Protein AF-A0A2E6H895-F1 (afdb_monomer_lite)

Foldseek 3Di:
DDKDWDQDQVQATKIKDWDWDADPPPRFTWIKIKMFGWPDADPVVRDTHGVVCPPPPLGMDMDIDDLVNLVVLLVCLVVQAKDWDWDDDPQKIKIKIKHWDWDWDWDFDQDPVVRGTDIDIDTFGKIKIWMDIPNPRIGIDIGGPVRSVVSNVVSVVSVVRRVVVVVVVVVVVVVVVVVVVVVVD

Structure (mmCIF, N/CA/C/O backbone):
data_AF-A0A2E6H895-F1
#
_entry.id   AF-A0A2E6H895-F1
#
loop_
_atom_site.group_PDB
_atom_site.id
_atom_site.type_symbol
_atom_site.label_atom_id
_atom_site.label_alt_id
_atom_site.label_comp_id
_atom_site.label_asym_id
_atom_site.label_entity_id
_atom_site.label_seq_id
_atom_site.pdbx_PDB_ins_code
_atom_site.Cartn_x
_atom_site.Cartn_y
_atom_site.Cartn_z
_atom_site.occupancy
_atom_site.B_iso_or_equiv
_atom_site.auth_seq_id
_atom_site.auth_comp_id
_atom_site.auth_asym_id
_atom_site.auth_atom_id
_atom_site.pdbx_PDB_model_num
ATOM 1 N N . MET A 1 1 ? -0.302 -10.982 -5.288 1.00 85.88 1 MET A N 1
ATOM 2 C CA . MET A 1 1 ? -1.426 -10.077 -4.970 1.00 85.88 1 MET A CA 1
ATOM 3 C C . MET A 1 1 ? -1.653 -10.160 -3.474 1.00 85.88 1 MET A C 1
ATOM 5 O O . MET A 1 1 ? -1.750 -11.272 -2.976 1.00 85.88 1 MET A O 1
ATOM 9 N N . LEU A 1 2 ? -1.682 -9.029 -2.773 1.00 96.81 2 LEU A N 1
ATOM 10 C CA . LEU A 1 2 ? -1.938 -8.954 -1.330 1.00 96.81 2 LEU A CA 1
ATOM 11 C C . LEU A 1 2 ? -3.264 -8.222 -1.127 1.00 96.81 2 LEU A C 1
ATOM 13 O O . LEU A 1 2 ? -3.458 -7.168 -1.718 1.00 96.81 2 LEU A O 1
ATOM 17 N N . SER A 1 3 ? -4.195 -8.784 -0.359 1.00 97.06 3 SER A N 1
ATOM 18 C CA . SER A 1 3 ? -5.506 -8.167 -0.110 1.00 97.06 3 SER A CA 1
ATOM 19 C C . SER A 1 3 ? -5.781 -8.105 1.385 1.00 97.06 3 SER A C 1
ATOM 21 O O . SER A 1 3 ? -5.572 -9.091 2.086 1.00 97.06 3 SER A O 1
ATOM 23 N N . ILE A 1 4 ? -6.252 -6.955 1.855 1.00 98.00 4 ILE A N 1
ATOM 24 C CA . ILE A 1 4 ? -6.551 -6.681 3.258 1.00 98.00 4 ILE A CA 1
ATOM 25 C C . ILE A 1 4 ? -7.983 -6.162 3.339 1.00 98.00 4 ILE A C 1
ATOM 27 O O . ILE A 1 4 ? -8.318 -5.147 2.728 1.00 98.00 4 ILE A O 1
ATOM 31 N N . TYR A 1 5 ? -8.824 -6.853 4.104 1.00 96.62 5 TYR A N 1
ATOM 32 C CA . TYR A 1 5 ? -10.241 -6.534 4.261 1.00 96.62 5 TYR A CA 1
ATOM 33 C C . TYR A 1 5 ? -10.513 -6.163 5.714 1.00 96.62 5 TYR A C 1
ATOM 35 O O . TYR A 1 5 ? -10.319 -6.990 6.604 1.00 96.62 5 TYR A O 1
ATOM 43 N N . LYS A 1 6 ? -10.982 -4.937 5.967 1.00 96.81 6 LYS A N 1
ATOM 44 C CA . LYS A 1 6 ? -11.361 -4.491 7.317 1.00 96.81 6 LYS A CA 1
ATOM 45 C C . LYS A 1 6 ? -12.769 -3.900 7.322 1.00 96.81 6 LYS A C 1
ATOM 47 O O . LYS A 1 6 ? -12.921 -2.675 7.364 1.00 96.81 6 LYS A O 1
ATOM 52 N N . PRO A 1 7 ? -13.807 -4.754 7.235 1.00 97.00 7 PRO A N 1
ATOM 53 C CA . PRO A 1 7 ? -15.184 -4.311 7.390 1.00 97.00 7 PRO A CA 1
ATOM 54 C C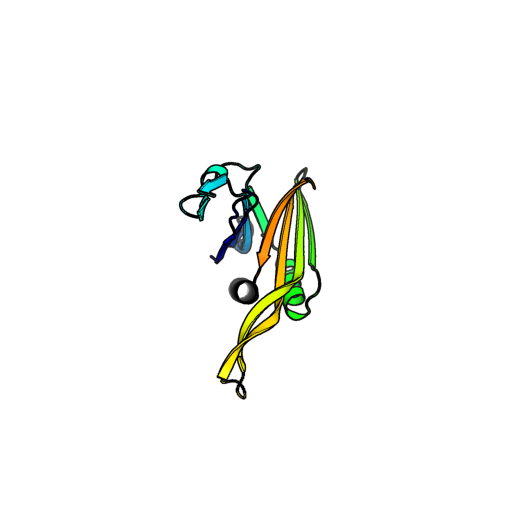 . PRO A 1 7 ? -15.486 -3.911 8.838 1.00 97.00 7 PRO A C 1
ATOM 56 O O . PRO A 1 7 ? -14.804 -4.325 9.775 1.00 97.00 7 PRO A O 1
ATOM 59 N N . ASN A 1 8 ? -16.547 -3.132 9.032 1.00 96.31 8 ASN A N 1
ATOM 60 C CA . ASN A 1 8 ? -17.093 -2.831 10.348 1.00 96.31 8 ASN A CA 1
ATOM 61 C C . ASN A 1 8 ? -18.620 -2.672 10.319 1.00 96.31 8 ASN A C 1
ATOM 63 O O . ASN A 1 8 ? -19.221 -2.414 9.275 1.00 96.31 8 ASN A O 1
ATOM 67 N N . LYS A 1 9 ? -19.239 -2.776 11.499 1.00 96.19 9 LYS A N 1
ATOM 68 C CA . LYS A 1 9 ? -20.692 -2.632 11.692 1.00 96.19 9 LYS A CA 1
ATOM 69 C C . LYS A 1 9 ? -21.269 -1.276 11.283 1.00 96.19 9 LYS A C 1
ATOM 71 O O . LYS A 1 9 ? -22.445 -1.178 10.972 1.00 96.19 9 LYS A O 1
ATOM 76 N N . ASN A 1 10 ? -20.437 -0.236 11.248 1.00 95.75 10 ASN A N 1
ATOM 77 C CA . ASN A 1 10 ? -20.859 1.110 10.863 1.00 95.75 10 ASN A CA 1
ATOM 78 C C . ASN A 1 10 ? -20.822 1.312 9.338 1.00 95.75 10 ASN A C 1
ATOM 80 O O . ASN A 1 10 ? -21.011 2.432 8.876 1.00 95.75 10 ASN A O 1
ATOM 84 N N . ASN A 1 11 ? -20.519 0.264 8.561 1.00 94.38 11 ASN A N 1
ATOM 85 C CA . ASN A 1 11 ? -20.390 0.310 7.105 1.00 94.38 11 ASN A CA 1
ATOM 86 C C . ASN A 1 11 ? -19.393 1.374 6.600 1.00 94.38 11 ASN A C 1
ATOM 88 O O . ASN A 1 11 ? -19.569 1.974 5.545 1.00 94.38 11 ASN A O 1
ATOM 92 N N . THR A 1 12 ? -18.335 1.625 7.376 1.00 94.75 12 THR A N 1
ATOM 93 C CA . THR A 1 12 ? -17.254 2.569 7.024 1.00 94.75 12 THR A CA 1
ATOM 94 C C . THR A 1 12 ? -15.943 1.856 6.697 1.00 94.75 12 THR A C 1
ATOM 96 O O . THR A 1 12 ? -14.897 2.494 6.572 1.00 94.75 12 THR A O 1
ATOM 99 N N . GLY A 1 13 ? -15.974 0.522 6.631 1.00 96.25 13 GLY A N 1
ATOM 100 C CA . GLY A 1 13 ? -14.804 -0.298 6.365 1.00 96.25 13 GLY A CA 1
ATOM 101 C C . GLY A 1 13 ? -14.290 -0.121 4.942 1.00 96.25 13 GLY A C 1
ATOM 102 O O . GLY A 1 13 ? -14.991 0.358 4.051 1.00 96.25 13 GLY A O 1
ATOM 103 N N . CYS A 1 14 ? -13.048 -0.533 4.729 1.00 97.62 14 CYS A N 1
ATOM 104 C CA . CYS A 1 14 ? -12.415 -0.533 3.417 1.00 97.62 14 CYS A CA 1
ATOM 105 C C . CYS A 1 14 ? -11.738 -1.880 3.177 1.00 97.62 14 CYS A C 1
ATOM 107 O O . CYS A 1 14 ? -1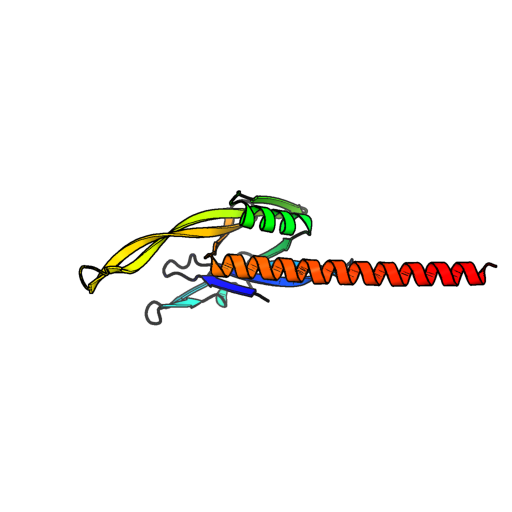1.270 -2.537 4.113 1.00 97.62 14 CYS A O 1
ATOM 109 N N . ALA A 1 15 ? -11.652 -2.258 1.909 1.00 97.56 15 ALA A N 1
ATOM 110 C CA . ALA A 1 15 ? -10.743 -3.293 1.455 1.00 97.56 15 ALA A CA 1
ATOM 111 C C . ALA A 1 15 ? -9.677 -2.663 0.563 1.00 97.56 15 ALA A C 1
ATOM 113 O O . ALA A 1 15 ? -9.983 -1.786 -0.243 1.00 97.56 15 ALA A O 1
ATOM 114 N N . PHE A 1 16 ? -8.435 -3.096 0.744 1.00 98.19 16 PHE A N 1
ATOM 115 C CA . PHE A 1 16 ? -7.275 -2.650 -0.014 1.00 98.19 16 PHE A CA 1
ATOM 116 C C . PHE A 1 16 ? -6.620 -3.855 -0.678 1.00 98.19 16 PHE A C 1
ATOM 118 O O . PHE A 1 16 ? -6.433 -4.898 -0.053 1.00 98.19 16 PHE A O 1
ATOM 125 N N . GLN A 1 17 ? -6.242 -3.701 -1.937 1.00 97.50 17 GLN A N 1
ATOM 126 C CA . GLN A 1 17 ? -5.529 -4.697 -2.714 1.00 97.50 17 GLN A CA 1
ATOM 127 C C . GLN A 1 17 ? -4.259 -4.079 -3.286 1.00 97.50 17 GLN A C 1
ATOM 129 O O . GLN A 1 17 ? -4.285 -2.998 -3.861 1.00 97.50 17 GLN A O 1
ATOM 134 N N . PHE A 1 18 ? -3.150 -4.792 -3.134 1.00 97.81 18 PHE A N 1
ATOM 135 C CA . PHE A 1 18 ? -1.843 -4.436 -3.658 1.00 97.81 18 PHE A CA 1
ATOM 136 C C . PHE A 1 18 ? -1.469 -5.450 -4.737 1.00 97.81 18 PHE A C 1
ATOM 138 O O . PHE A 1 18 ? -1.410 -6.667 -4.492 1.00 97.81 18 PHE A O 1
ATOM 145 N N . GLN A 1 19 ? -1.221 -4.958 -5.945 1.00 96.81 19 GLN A N 1
ATOM 146 C CA . GLN A 1 19 ? -0.964 -5.799 -7.106 1.00 96.81 19 GLN A CA 1
ATOM 147 C C . GLN A 1 19 ? 0.212 -5.272 -7.918 1.00 96.81 19 GLN A C 1
ATOM 149 O O . GLN A 1 19 ? 0.297 -4.085 -8.210 1.00 96.81 19 GLN A O 1
ATOM 154 N N . ILE A 1 20 ? 1.092 -6.182 -8.333 1.00 95.94 20 ILE A N 1
ATOM 155 C CA . ILE A 1 20 ? 2.103 -5.884 -9.344 1.00 95.94 20 ILE A CA 1
ATOM 156 C C . ILE A 1 20 ? 1.481 -6.152 -10.716 1.00 95.94 20 ILE A C 1
ATOM 158 O O . ILE A 1 20 ? 1.066 -7.277 -10.999 1.00 95.94 20 ILE A O 1
ATOM 162 N N . GLY A 1 21 ? 1.401 -5.115 -11.540 1.00 93.00 21 GLY A N 1
ATOM 163 C CA . GLY A 1 21 ? 0.978 -5.168 -12.936 1.00 93.00 21 GLY A CA 1
ATOM 164 C C . GLY A 1 21 ? 2.110 -4.770 -13.883 1.00 93.00 21 GLY A C 1
ATOM 165 O O . GLY A 1 21 ? 3.282 -4.747 -13.497 1.00 93.00 21 GLY A O 1
ATOM 166 N N . ARG A 1 22 ? 1.745 -4.445 -15.125 1.00 91.81 22 ARG A N 1
ATOM 167 C CA . ARG A 1 22 ? 2.645 -3.877 -16.136 1.00 91.81 22 ARG A CA 1
ATOM 168 C C . ARG A 1 22 ? 2.116 -2.547 -16.646 1.00 91.81 22 ARG A C 1
ATOM 170 O O . ARG A 1 22 ? 0.905 -2.372 -16.782 1.00 91.81 22 ARG A O 1
ATOM 177 N N . ASP A 1 23 ? 3.027 -1.627 -16.929 1.00 89.50 23 ASP A N 1
ATOM 178 C CA . ASP A 1 23 ? 2.701 -0.393 -17.630 1.00 89.50 23 ASP A CA 1
ATOM 179 C C . ASP A 1 23 ? 2.350 -0.695 -19.081 1.00 89.50 23 ASP A C 1
ATOM 181 O O . ASP A 1 23 ? 3.111 -1.372 -19.761 1.00 89.50 23 ASP A O 1
ATOM 185 N N . LYS A 1 24 ? 1.248 -0.140 -19.586 1.00 87.38 24 LYS A N 1
ATOM 186 C CA . LYS A 1 24 ? 0.857 -0.350 -20.987 1.00 87.38 24 LYS A CA 1
ATOM 187 C C . LYS A 1 24 ? 1.813 0.300 -21.993 1.00 87.38 24 LYS A C 1
ATOM 189 O O . LYS A 1 24 ? 1.775 -0.057 -23.162 1.00 87.38 24 LYS A O 1
ATOM 194 N N . LYS A 1 25 ? 2.595 1.307 -21.582 1.00 86.88 25 LYS A N 1
ATOM 195 C CA . LYS A 1 25 ? 3.518 2.033 -22.466 1.00 86.88 25 LYS A CA 1
ATOM 196 C C . LYS A 1 25 ? 4.944 1.516 -22.323 1.00 86.88 25 LYS A C 1
ATOM 198 O O . LYS A 1 25 ? 5.589 1.242 -23.327 1.00 86.88 25 LYS A O 1
ATOM 203 N N . SER A 1 26 ? 5.451 1.399 -21.094 1.00 87.19 26 SER A N 1
ATOM 204 C CA . SER A 1 26 ? 6.846 0.988 -20.859 1.00 87.19 26 SER A CA 1
ATOM 205 C C . SER A 1 26 ? 7.039 -0.526 -20.709 1.00 87.19 26 SER A C 1
ATOM 207 O O . SER A 1 26 ? 8.181 -1.008 -20.712 1.00 87.19 26 SER A O 1
ATOM 209 N N . GLU A 1 27 ? 5.944 -1.281 -20.546 1.00 88.94 27 GLU A N 1
ATOM 210 C CA . GLU A 1 27 ? 5.930 -2.700 -20.163 1.00 88.94 27 GLU A CA 1
ATOM 211 C C . GLU A 1 27 ? 6.679 -2.986 -18.852 1.00 88.94 27 GLU A C 1
ATOM 213 O O . GLU A 1 27 ? 6.949 -4.143 -18.520 1.00 88.94 27 GLU A O 1
ATOM 218 N N . GLU A 1 28 ? 7.053 -1.949 -18.097 1.00 91.81 28 GLU A N 1
ATOM 219 C CA . GLU A 1 28 ? 7.732 -2.103 -16.817 1.00 91.81 28 GLU A CA 1
ATOM 220 C C . GLU A 1 28 ? 6.760 -2.559 -15.737 1.00 91.81 28 GLU A C 1
ATOM 222 O O . GLU A 1 28 ? 5.565 -2.249 -15.763 1.00 91.81 28 GLU A O 1
ATOM 227 N N . HIS A 1 29 ? 7.290 -3.293 -14.764 1.00 93.19 29 HIS A N 1
ATOM 228 C CA . HIS A 1 29 ? 6.547 -3.624 -13.560 1.00 93.19 29 HIS A CA 1
ATOM 229 C C . HIS A 1 29 ? 6.080 -2.361 -12.830 1.00 93.19 29 HIS A C 1
ATOM 231 O O . HIS A 1 29 ? 6.834 -1.405 -12.670 1.00 93.19 29 HIS A O 1
ATOM 237 N N . ILE A 1 30 ? 4.833 -2.383 -12.352 1.00 93.00 30 ILE A N 1
ATOM 238 C CA . ILE A 1 30 ? 4.219 -1.314 -11.550 1.00 93.00 30 ILE A CA 1
ATOM 239 C C . ILE A 1 30 ? 3.511 -1.927 -10.357 1.00 93.00 30 ILE A C 1
ATOM 241 O O . ILE A 1 30 ? 2.861 -2.958 -10.514 1.00 93.00 30 ILE A O 1
ATOM 245 N N . LEU A 1 31 ? 3.551 -1.261 -9.203 1.00 96.25 31 LEU A N 1
ATOM 246 C CA . LEU A 1 31 ? 2.668 -1.577 -8.087 1.00 96.25 31 LEU A CA 1
ATOM 247 C C . LEU A 1 31 ? 1.430 -0.668 -8.097 1.00 96.25 31 LEU A C 1
ATOM 249 O O . LEU A 1 31 ? 1.534 0.558 -8.074 1.00 96.25 31 LEU A O 1
ATOM 253 N N . PHE A 1 32 ? 0.255 -1.289 -8.116 1.00 95.50 32 PHE A N 1
ATOM 254 C CA . PHE A 1 32 ? -1.041 -0.639 -7.982 1.00 95.50 32 PHE A CA 1
ATOM 255 C C . PHE A 1 32 ? -1.625 -0.900 -6.598 1.00 95.50 32 PHE A C 1
ATOM 257 O O . PHE A 1 32 ? -1.500 -2.007 -6.061 1.00 95.50 32 PHE A O 1
ATOM 264 N N . ILE A 1 33 ? -2.295 0.114 -6.057 1.00 96.75 33 ILE A N 1
ATOM 265 C CA . ILE A 1 33 ? -3.186 -0.027 -4.911 1.00 96.75 33 ILE A CA 1
ATOM 266 C C . ILE A 1 33 ? -4.607 0.216 -5.392 1.00 96.75 33 ILE A C 1
ATOM 268 O O . ILE A 1 33 ? -4.919 1.284 -5.921 1.00 96.75 33 ILE A O 1
ATOM 272 N N . SER A 1 34 ? -5.463 -0.767 -5.165 1.00 96.12 34 SER A N 1
ATOM 273 C CA . SER A 1 34 ? -6.899 -0.670 -5.374 1.00 96.12 34 SER A CA 1
ATOM 274 C C . SER A 1 34 ? -7.581 -0.614 -4.017 1.00 96.12 34 SER A C 1
ATOM 276 O O . SER A 1 34 ? -7.236 -1.391 -3.127 1.00 96.12 34 SER A O 1
ATOM 278 N N . ALA A 1 35 ? -8.547 0.278 -3.837 1.00 97.38 35 ALA A N 1
ATOM 279 C CA . ALA A 1 35 ? -9.348 0.332 -2.622 1.00 97.38 35 ALA A CA 1
ATOM 280 C C . ALA A 1 35 ? -10.837 0.411 -2.948 1.00 97.38 35 ALA A C 1
ATOM 282 O O . ALA A 1 35 ? -11.231 0.992 -3.956 1.00 97.38 35 ALA A O 1
ATOM 283 N N . ILE A 1 36 ? -11.656 -0.187 -2.086 1.00 97.50 36 ILE A N 1
ATOM 284 C CA . ILE A 1 36 ? -13.113 -0.226 -2.217 1.00 97.50 36 ILE A CA 1
ATOM 285 C C . ILE A 1 36 ? -13.768 -0.025 -0.851 1.00 97.50 36 ILE A C 1
ATOM 287 O O . ILE A 1 36 ? -13.344 -0.610 0.152 1.00 97.50 36 ILE A O 1
ATOM 291 N N . LEU A 1 37 ? -14.799 0.818 -0.808 1.00 97.44 37 LEU A N 1
ATOM 292 C CA . LEU A 1 37 ? -15.594 1.054 0.395 1.00 97.44 37 LEU A CA 1
ATOM 293 C C . LEU A 1 37 ? -16.537 -0.123 0.654 1.00 97.44 37 LEU A C 1
ATOM 295 O O . LEU A 1 37 ? -17.060 -0.740 -0.277 1.00 97.44 37 LEU A O 1
ATOM 299 N N . GLN A 1 38 ? -16.789 -0.416 1.925 1.00 97.44 38 GLN A N 1
ATOM 300 C CA . GLN A 1 38 ? -17.782 -1.404 2.335 1.00 97.44 38 GLN A CA 1
ATOM 301 C C . GLN A 1 38 ? -19.177 -1.021 1.812 1.00 97.44 38 GLN A C 1
ATOM 303 O O . GLN A 1 38 ? -19.569 0.145 1.837 1.00 97.44 38 GLN A O 1
ATOM 308 N N . SER A 1 39 ? -19.908 -2.004 1.289 1.00 96.94 39 SER A N 1
ATOM 309 C CA . SER A 1 39 ? -21.254 -1.828 0.739 1.00 96.94 39 SER A CA 1
ATOM 310 C C . SER A 1 39 ? -22.348 -2.229 1.727 1.00 96.94 39 SER A C 1
ATOM 312 O O . SER A 1 39 ? -23.460 -1.722 1.638 1.00 96.94 39 SER A O 1
ATOM 314 N N . GLY A 1 40 ? -22.060 -3.130 2.669 1.00 96.12 40 GLY A N 1
ATOM 315 C CA . GLY A 1 40 ? -23.038 -3.549 3.671 1.00 96.12 40 GLY A CA 1
ATOM 316 C C . GLY A 1 40 ? -22.439 -4.316 4.843 1.00 96.12 40 GLY A C 1
ATOM 317 O O . GLY A 1 40 ? -21.253 -4.662 4.847 1.00 96.12 40 GLY A O 1
ATOM 318 N N . TRP A 1 41 ? -23.279 -4.592 5.834 1.00 96.75 41 TRP A N 1
ATOM 319 C CA . TRP A 1 41 ? -22.949 -5.340 7.042 1.00 96.75 41 TRP A CA 1
ATOM 320 C C . TRP A 1 41 ? -24.116 -6.253 7.425 1.00 96.75 41 TRP A C 1
ATOM 322 O O . TRP A 1 41 ? -25.262 -5.811 7.446 1.00 96.75 41 TRP A O 1
ATOM 332 N N . ASP A 1 42 ? -23.818 -7.515 7.712 1.00 95.25 42 ASP A N 1
ATOM 333 C CA . ASP A 1 42 ? -24.756 -8.474 8.287 1.00 95.25 42 ASP A CA 1
ATOM 334 C C . ASP A 1 42 ? -24.475 -8.596 9.789 1.00 95.25 42 ASP A C 1
ATOM 336 O O . ASP A 1 42 ? -23.454 -9.157 10.194 1.00 95.25 42 ASP A O 1
ATOM 340 N N . ASP A 1 43 ? -25.384 -8.078 10.619 1.00 94.88 43 ASP A N 1
ATOM 341 C CA . ASP A 1 43 ? -25.259 -8.116 12.081 1.00 94.88 43 ASP A CA 1
ATOM 342 C C . ASP A 1 43 ? -25.353 -9.524 12.672 1.00 94.88 43 ASP A C 1
ATOM 344 O O . ASP A 1 43 ? -24.742 -9.794 13.710 1.00 94.88 43 ASP A O 1
ATOM 348 N N . LYS A 1 44 ? -26.089 -10.434 12.023 1.00 94.69 44 LYS A N 1
ATOM 349 C CA . LYS A 1 44 ? -26.250 -11.810 12.505 1.00 94.69 44 LYS A CA 1
ATOM 350 C C . LYS A 1 44 ? -24.978 -12.605 12.254 1.00 94.69 44 LYS A C 1
ATOM 352 O O . LYS A 1 44 ? -24.470 -13.251 13.166 1.00 94.69 44 LYS A O 1
ATOM 357 N N . ALA A 1 45 ? -24.452 -12.527 11.034 1.00 93.88 45 ALA A N 1
ATOM 358 C CA . ALA A 1 45 ? -23.225 -13.223 10.659 1.00 93.88 45 ALA A CA 1
ATOM 359 C C . ALA A 1 45 ? -21.953 -12.496 11.132 1.00 93.88 45 ALA A C 1
ATOM 361 O O . ALA A 1 45 ? -20.884 -13.100 11.179 1.00 93.88 45 ALA A O 1
ATOM 362 N N . ARG A 1 46 ? -22.057 -11.206 11.486 1.00 93.38 46 ARG A N 1
ATOM 363 C CA . ARG A 1 46 ? -20.930 -10.288 11.731 1.00 93.38 46 ARG A CA 1
ATOM 364 C C . ARG A 1 46 ? -19.972 -10.212 10.539 1.00 93.38 46 ARG A C 1
ATOM 366 O O . ARG A 1 46 ? -18.751 -10.215 10.703 1.00 93.38 46 ARG A O 1
ATOM 373 N N . VAL A 1 47 ? -20.537 -10.148 9.333 1.00 93.75 47 VAL A N 1
ATOM 374 C CA . VAL A 1 47 ? -19.794 -10.145 8.065 1.00 93.75 47 VAL A CA 1
ATOM 375 C C . VAL A 1 47 ? -20.053 -8.847 7.309 1.00 93.75 47 VAL A C 1
ATOM 377 O O . VAL A 1 47 ? -21.194 -8.424 7.141 1.00 93.75 47 VAL A O 1
ATOM 380 N N . GLY A 1 48 ? -18.990 -8.217 6.809 1.00 94.94 48 GLY A N 1
ATOM 381 C CA . GLY A 1 48 ? -19.104 -7.086 5.890 1.00 94.94 48 GLY A CA 1
ATOM 382 C C . GLY A 1 48 ? -19.052 -7.513 4.428 1.00 94.94 48 GLY A C 1
ATOM 383 O O . GLY A 1 48 ? -18.370 -8.470 4.071 1.00 94.94 48 GLY A O 1
ATOM 384 N N . SER A 1 49 ? -19.740 -6.760 3.576 1.00 94.94 49 SER A N 1
ATOM 385 C CA . SER A 1 49 ? -19.761 -6.959 2.126 1.00 94.94 49 SER A CA 1
ATOM 386 C C . SER A 1 49 ? -19.085 -5.798 1.403 1.00 94.94 49 SER A C 1
ATOM 388 O O . SER A 1 49 ? -19.242 -4.649 1.802 1.00 94.94 49 SER A O 1
ATOM 390 N N . PHE A 1 50 ? -18.371 -6.098 0.316 1.00 95.56 50 PHE A N 1
ATOM 391 C CA . PHE A 1 50 ? -17.751 -5.102 -0.578 1.00 95.56 50 PHE A CA 1
ATOM 392 C C . PHE A 1 50 ? -18.253 -5.209 -2.023 1.00 95.56 50 PHE A C 1
ATOM 394 O O . PHE A 1 50 ? -18.167 -4.253 -2.787 1.00 95.56 50 PHE A O 1
ATOM 401 N N . LYS A 1 51 ? -18.809 -6.367 -2.405 1.00 91.25 51 LYS A N 1
ATOM 402 C CA . LYS A 1 51 ? -19.205 -6.682 -3.786 1.00 91.25 51 LYS A CA 1
ATOM 403 C C . LYS A 1 51 ? -20.220 -5.690 -4.363 1.00 91.25 51 LYS A C 1
ATOM 405 O O . LYS A 1 51 ? -20.175 -5.431 -5.559 1.00 91.25 51 LYS A O 1
ATOM 410 N N . GLY A 1 52 ? -21.087 -5.115 -3.525 1.00 91.31 52 GLY A N 1
ATOM 411 C CA . GLY A 1 52 ? -22.080 -4.129 -3.963 1.00 91.31 52 GLY A CA 1
ATOM 412 C C . GLY A 1 52 ? -21.463 -2.860 -4.556 1.00 91.31 52 GLY A C 1
ATOM 413 O O . GLY A 1 52 ? -22.077 -2.240 -5.411 1.00 91.31 52 GLY A O 1
ATOM 414 N N . ASN A 1 53 ? -20.227 -2.529 -4.173 1.00 94.88 53 ASN A N 1
ATOM 415 C CA . ASN A 1 53 ? -19.515 -1.342 -4.645 1.00 94.88 53 ASN A CA 1
ATOM 416 C C . ASN A 1 53 ? -18.488 -1.652 -5.751 1.00 94.88 53 ASN A C 1
ATOM 418 O O . ASN A 1 53 ? -17.768 -0.757 -6.180 1.00 94.88 53 ASN A O 1
ATOM 422 N N . ALA A 1 54 ? -18.368 -2.907 -6.207 1.00 88.44 54 ALA A N 1
ATOM 423 C CA . ALA A 1 54 ? -17.273 -3.321 -7.094 1.00 88.44 54 ALA A CA 1
ATOM 424 C C . ALA A 1 54 ? -17.311 -2.654 -8.479 1.00 88.44 54 ALA A C 1
ATOM 426 O O . ALA A 1 54 ? -16.267 -2.484 -9.102 1.00 88.44 54 ALA A O 1
ATOM 427 N N . GLY A 1 55 ? -18.505 -2.283 -8.949 1.00 88.88 55 GLY A N 1
ATOM 428 C CA . GLY A 1 55 ? -18.704 -1.551 -10.201 1.00 88.88 55 GLY A CA 1
ATOM 429 C C . GLY A 1 55 ? -18.864 -0.040 -10.029 1.00 88.88 55 GLY A C 1
ATOM 430 O O . GLY A 1 55 ? -19.099 0.642 -11.019 1.00 88.88 55 GLY A O 1
ATOM 431 N N . ASP A 1 56 ? -18.776 0.482 -8.802 1.00 92.12 56 ASP A N 1
ATOM 432 C CA . ASP A 1 56 ? -19.020 1.895 -8.521 1.00 92.12 56 ASP A CA 1
ATOM 433 C C . ASP A 1 56 ? -17.683 2.671 -8.481 1.00 92.12 56 ASP A C 1
ATOM 435 O O . ASP A 1 56 ? -16.880 2.478 -7.555 1.00 92.12 56 ASP A O 1
ATOM 439 N N . PRO A 1 57 ? -17.411 3.557 -9.461 1.00 90.00 57 PRO A N 1
ATOM 440 C CA . PRO A 1 57 ? -16.188 4.357 -9.497 1.00 90.00 57 PRO A CA 1
ATOM 441 C C . PRO A 1 57 ? -16.129 5.409 -8.378 1.00 90.00 57 PRO A C 1
ATOM 443 O O . PRO A 1 57 ? -15.045 5.886 -8.045 1.00 90.00 57 PRO A O 1
ATOM 446 N N . GLU A 1 58 ? -17.254 5.757 -7.747 1.00 91.25 58 GLU A N 1
ATOM 447 C CA . GLU A 1 58 ? -17.314 6.619 -6.563 1.00 91.25 58 GLU A CA 1
ATOM 448 C C . GLU A 1 58 ? -17.017 5.886 -5.259 1.00 91.25 58 GLU A C 1
ATOM 450 O O . GLU A 1 58 ? -16.622 6.497 -4.265 1.00 91.25 58 GLU A O 1
ATOM 455 N N . LYS A 1 59 ? -17.121 4.559 -5.262 1.00 94.94 59 LYS A N 1
ATOM 456 C CA . LYS A 1 59 ? -16.834 3.714 -4.097 1.00 94.94 59 LYS A CA 1
ATOM 457 C C . LYS A 1 59 ? -15.589 2.861 -4.271 1.00 94.94 59 LYS A C 1
ATOM 459 O O . LYS A 1 59 ? -15.309 2.027 -3.408 1.00 94.94 59 LYS A O 1
ATOM 464 N N . SER A 1 60 ? -14.833 3.093 -5.339 1.00 95.06 60 SER A N 1
ATOM 465 C CA . SER A 1 60 ? -13.568 2.432 -5.621 1.00 95.06 60 SER A CA 1
ATOM 466 C C . SER A 1 60 ? -12.521 3.409 -6.151 1.00 95.06 60 SER A C 1
ATOM 468 O O . SER A 1 60 ? -12.831 4.471 -6.694 1.00 95.06 60 SER A O 1
ATOM 470 N N . ILE A 1 61 ? -11.251 3.062 -5.969 1.00 94.56 61 ILE A N 1
ATOM 471 C CA . ILE A 1 61 ? -10.125 3.834 -6.484 1.00 94.56 61 ILE A CA 1
ATOM 472 C C . ILE A 1 61 ? -8.966 2.915 -6.844 1.00 94.56 61 ILE A C 1
ATOM 474 O O . ILE A 1 61 ? -8.736 1.910 -6.178 1.00 94.56 61 ILE A O 1
ATOM 478 N N . ASN A 1 62 ? -8.225 3.286 -7.887 1.00 93.94 62 ASN A N 1
ATOM 479 C CA . ASN A 1 62 ? -6.980 2.647 -8.290 1.00 93.94 62 ASN A CA 1
ATOM 480 C C . ASN A 1 62 ? -5.894 3.713 -8.395 1.00 93.94 62 ASN A C 1
ATOM 482 O O . ASN A 1 62 ? -6.061 4.687 -9.128 1.00 93.94 62 ASN A O 1
ATOM 486 N N . VAL A 1 63 ? -4.784 3.520 -7.690 1.00 94.31 63 VAL A N 1
ATOM 487 C CA . VAL A 1 63 ? -3.615 4.404 -7.749 1.00 94.31 63 VAL A CA 1
ATOM 488 C C . VAL A 1 63 ? -2.375 3.610 -8.131 1.00 94.31 63 VAL A C 1
ATOM 490 O O . VAL A 1 63 ? -2.179 2.477 -7.691 1.00 94.31 63 VAL A O 1
ATOM 493 N N . LYS A 1 64 ? -1.533 4.212 -8.968 1.00 94.06 64 LYS A N 1
ATOM 494 C CA . LYS A 1 64 ? -0.221 3.690 -9.357 1.00 94.06 64 LYS A CA 1
ATOM 495 C C . LYS A 1 64 ? 0.826 4.291 -8.432 1.00 94.06 64 LYS A C 1
ATOM 497 O O . LYS A 1 64 ? 0.852 5.505 -8.302 1.00 94.06 64 LYS A O 1
ATOM 502 N N . LEU A 1 65 ? 1.696 3.470 -7.851 1.00 94.44 65 LEU A N 1
ATOM 503 C CA . LEU A 1 65 ? 2.849 3.957 -7.098 1.00 94.44 65 LEU A CA 1
ATOM 504 C C . LEU A 1 65 ? 4.119 3.890 -7.944 1.00 94.44 65 LEU A C 1
ATOM 506 O O . LEU A 1 65 ? 4.416 2.871 -8.573 1.00 94.44 65 LEU A O 1
ATOM 510 N N . GLY A 1 66 ? 4.866 4.991 -7.952 1.00 91.56 66 GLY A N 1
ATOM 511 C CA . GLY A 1 66 ? 6.185 5.069 -8.569 1.00 91.56 66 GLY A CA 1
ATOM 512 C C . GLY A 1 66 ? 7.279 4.400 -7.733 1.00 91.56 66 GLY A C 1
ATOM 513 O O . GLY A 1 66 ? 7.135 4.177 -6.533 1.00 91.56 66 GLY A O 1
ATOM 514 N N . GLU A 1 67 ? 8.423 4.136 -8.365 1.00 94.06 67 GLU A N 1
ATOM 515 C CA . GLU A 1 67 ? 9.612 3.544 -7.732 1.00 94.06 67 GLU A CA 1
ATOM 516 C C . GLU A 1 67 ? 10.053 4.306 -6.470 1.00 94.06 67 GLU A C 1
ATOM 518 O O . GLU A 1 67 ? 10.243 3.712 -5.409 1.00 94.06 67 GLU A O 1
ATOM 523 N N . PHE A 1 68 ? 10.137 5.636 -6.559 1.00 95.69 68 PHE A N 1
ATOM 524 C CA . PHE A 1 68 ? 10.535 6.485 -5.436 1.00 95.69 68 PHE A CA 1
ATOM 525 C C . PHE A 1 68 ? 9.468 6.575 -4.343 1.00 95.69 68 PHE A C 1
ATOM 527 O O . PHE A 1 68 ? 9.807 6.694 -3.170 1.00 95.69 68 PHE A O 1
ATOM 534 N N . GLU A 1 69 ? 8.187 6.468 -4.697 1.00 97.00 69 GLU A N 1
ATOM 535 C CA . GLU A 1 69 ? 7.089 6.446 -3.724 1.00 97.00 69 GLU A CA 1
ATOM 536 C C . GLU A 1 69 ? 7.121 5.158 -2.904 1.00 97.00 69 GLU A C 1
ATOM 538 O O . GLU A 1 69 ? 6.993 5.184 -1.683 1.00 97.00 69 GLU A O 1
ATOM 543 N N . LEU A 1 70 ? 7.394 4.031 -3.562 1.00 97.69 70 LEU A N 1
ATOM 544 C CA . LEU A 1 70 ? 7.608 2.746 -2.902 1.00 97.69 70 LEU A CA 1
ATOM 545 C C . LEU A 1 70 ? 8.863 2.768 -2.020 1.00 97.69 70 LEU A C 1
ATOM 547 O O . LEU A 1 70 ? 8.832 2.268 -0.895 1.00 97.69 70 LEU A O 1
ATOM 551 N N . GLY A 1 71 ? 9.943 3.408 -2.479 1.00 98.00 71 GLY A N 1
ATOM 552 C CA . GLY A 1 71 ? 11.138 3.649 -1.667 1.00 98.00 71 GLY A CA 1
ATOM 553 C C . GLY A 1 71 ? 10.844 4.501 -0.425 1.00 98.00 71 GLY A C 1
ATOM 554 O O . GLY A 1 71 ? 11.296 4.174 0.675 1.00 98.00 71 GLY A O 1
ATOM 555 N N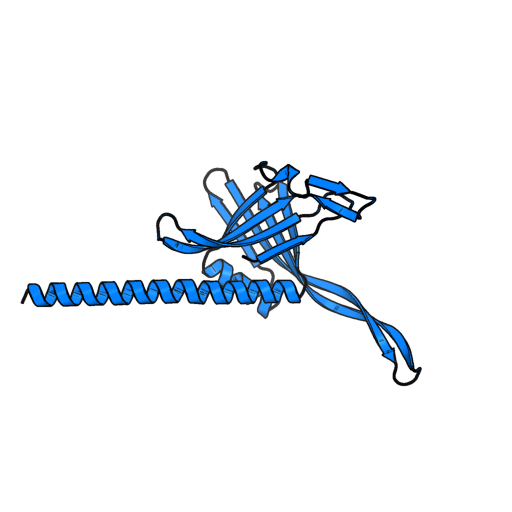 . ALA A 1 72 ? 10.028 5.547 -0.571 1.00 98.12 72 ALA A N 1
ATOM 556 C CA . ALA A 1 72 ? 9.602 6.402 0.532 1.00 98.12 72 ALA A CA 1
ATOM 557 C C . ALA A 1 72 ? 8.703 5.658 1.532 1.00 98.12 72 ALA A C 1
ATOM 559 O O . ALA A 1 72 ? 8.890 5.813 2.738 1.00 98.12 72 ALA A O 1
ATOM 560 N N . ILE A 1 73 ? 7.799 4.789 1.064 1.00 98.25 73 ILE A N 1
ATOM 561 C CA . ILE A 1 73 ? 7.001 3.909 1.933 1.00 98.25 73 ILE A CA 1
ATOM 562 C C . ILE A 1 73 ? 7.912 2.972 2.733 1.00 98.25 73 ILE A C 1
ATOM 564 O O . ILE A 1 73 ? 7.760 2.876 3.948 1.00 98.25 73 ILE A O 1
ATOM 568 N N . LYS A 1 74 ? 8.913 2.335 2.111 1.00 98.19 74 LYS A N 1
ATOM 569 C CA . LYS A 1 74 ? 9.880 1.503 2.852 1.00 98.19 74 LYS A CA 1
ATOM 570 C C . LYS A 1 74 ? 10.656 2.301 3.900 1.00 98.19 74 LYS A C 1
ATOM 572 O O . LYS A 1 74 ? 10.829 1.836 5.026 1.00 98.19 74 LYS A O 1
ATOM 577 N N . SER A 1 75 ? 11.110 3.504 3.545 1.00 98.31 75 SER A N 1
ATOM 578 C CA . SER A 1 75 ? 11.777 4.408 4.491 1.00 98.31 75 SER A CA 1
ATOM 579 C C . SER A 1 75 ? 10.854 4.773 5.660 1.00 98.31 75 SER A C 1
ATOM 581 O O . SER A 1 75 ? 11.269 4.726 6.817 1.00 98.31 75 SER A O 1
ATOM 583 N N . SER A 1 76 ? 9.582 5.054 5.369 1.00 98.25 76 SER A N 1
ATOM 584 C CA . SER A 1 76 ? 8.539 5.335 6.356 1.00 98.25 76 SER A CA 1
ATOM 585 C C . SER A 1 76 ? 8.323 4.163 7.316 1.00 98.25 76 SER A C 1
ATOM 587 O O . SER A 1 76 ? 8.309 4.388 8.526 1.00 98.25 76 SER A O 1
ATOM 589 N N . ILE A 1 77 ? 8.246 2.924 6.810 1.00 97.81 77 ILE A N 1
ATOM 590 C CA . ILE A 1 77 ? 8.146 1.700 7.627 1.00 97.81 77 ILE A CA 1
ATOM 591 C C . ILE A 1 77 ? 9.347 1.587 8.569 1.00 97.81 77 ILE A C 1
ATOM 593 O O . ILE A 1 77 ? 9.170 1.465 9.780 1.00 97.81 77 ILE A O 1
ATOM 597 N N . LYS A 1 78 ? 10.566 1.686 8.022 1.00 97.44 78 LYS A N 1
ATOM 598 C CA . LYS A 1 78 ? 11.814 1.519 8.780 1.00 97.44 78 LYS A CA 1
ATOM 599 C C . LYS A 1 78 ? 11.982 2.570 9.876 1.00 97.44 78 LYS A C 1
ATOM 601 O O . LYS A 1 78 ? 12.400 2.243 10.982 1.00 97.44 78 LYS A O 1
ATOM 606 N N . ASN A 1 79 ? 11.683 3.826 9.559 1.00 97.81 79 ASN A N 1
ATOM 607 C CA . ASN A 1 79 ? 11.998 4.964 10.423 1.00 97.81 79 ASN A CA 1
ATOM 608 C C . ASN A 1 79 ? 10.789 5.475 11.217 1.00 97.81 79 ASN A C 1
ATOM 610 O O . ASN A 1 79 ? 10.927 6.438 11.966 1.00 97.81 79 ASN A O 1
ATOM 614 N N . ARG A 1 80 ? 9.604 4.872 11.039 1.00 96.50 80 ARG A N 1
ATOM 615 C CA . ARG A 1 80 ? 8.326 5.350 11.595 1.00 96.50 80 ARG A CA 1
ATOM 616 C C . ARG A 1 80 ? 8.111 6.845 11.344 1.00 96.50 80 ARG A C 1
ATOM 618 O O . ARG A 1 80 ? 7.773 7.600 12.250 1.00 96.50 80 ARG A O 1
ATOM 625 N N . GLN A 1 81 ? 8.296 7.274 10.099 1.00 97.19 81 GLN A N 1
ATOM 626 C CA . GLN A 1 81 ? 8.061 8.657 9.673 1.00 97.19 81 GLN A CA 1
ATOM 627 C C . GLN A 1 81 ? 6.826 8.735 8.777 1.00 97.19 81 GLN A C 1
ATOM 629 O O . GLN A 1 81 ? 6.618 7.828 7.976 1.00 97.19 81 GLN A O 1
ATOM 634 N N . PRO A 1 82 ? 5.991 9.780 8.870 1.00 97.62 82 PRO A N 1
ATOM 635 C CA . PRO A 1 82 ? 4.857 9.933 7.971 1.00 97.62 82 PRO A CA 1
ATOM 636 C C . PRO A 1 82 ? 5.330 10.182 6.534 1.00 97.62 82 PRO A C 1
ATOM 638 O O . PRO A 1 82 ? 6.222 10.991 6.290 1.00 97.62 82 PRO A O 1
ATOM 641 N N . TYR A 1 83 ? 4.692 9.514 5.581 1.00 98.06 83 TYR A N 1
ATOM 642 C CA . TYR A 1 83 ? 4.849 9.755 4.154 1.00 98.06 83 TYR A CA 1
ATOM 643 C C . TYR A 1 83 ? 3.539 10.282 3.564 1.00 98.06 83 TYR A C 1
ATOM 645 O O . TYR A 1 83 ? 2.450 9.808 3.902 1.00 98.06 83 TYR A O 1
ATOM 653 N N . SER A 1 84 ? 3.646 11.265 2.672 1.00 97.19 84 SER A N 1
ATOM 654 C CA . SER A 1 84 ? 2.522 11.816 1.920 1.00 97.19 84 SER A CA 1
ATOM 655 C C . SER A 1 84 ? 2.968 12.173 0.508 1.00 97.19 84 SER A C 1
ATOM 657 O O . SER A 1 84 ? 4.039 12.743 0.324 1.00 97.19 84 SER A O 1
ATOM 659 N N . THR A 1 85 ? 2.124 11.887 -0.477 1.00 96.56 85 THR A N 1
ATOM 660 C CA . THR A 1 85 ? 2.322 12.269 -1.882 1.00 96.56 85 THR A CA 1
ATOM 661 C C . THR A 1 85 ? 1.006 12.739 -2.486 1.00 96.56 85 THR A C 1
ATOM 663 O O . THR A 1 85 ? -0.077 12.445 -1.964 1.00 96.56 85 THR A O 1
ATOM 666 N N . PHE A 1 86 ? 1.112 13.498 -3.569 1.00 94.19 86 PHE A N 1
ATOM 667 C CA . PHE A 1 86 ? -0.011 14.071 -4.287 1.00 94.19 86 PHE A CA 1
ATOM 668 C C . PHE A 1 86 ? 0.139 13.793 -5.779 1.00 94.19 86 PHE A C 1
ATOM 670 O O . PHE A 1 86 ? 1.148 14.139 -6.389 1.00 94.19 86 PHE A O 1
ATOM 677 N N . HIS A 1 87 ? -0.878 13.168 -6.362 1.00 91.19 87 HIS A N 1
ATOM 678 C CA . HIS A 1 87 ? -0.992 12.939 -7.795 1.00 91.19 87 HIS A CA 1
ATOM 679 C C . HIS A 1 87 ? -2.048 13.879 -8.355 1.00 91.19 87 HIS A C 1
ATOM 681 O O . HIS A 1 87 ? -3.184 13.892 -7.879 1.00 91.19 87 HIS A O 1
ATOM 687 N N . GLN A 1 88 ? -1.686 14.617 -9.398 1.00 88.50 88 GLN A N 1
ATOM 688 C CA . GLN A 1 88 ? -2.624 15.417 -10.171 1.00 88.50 88 GLN A CA 1
ATOM 689 C C . GLN A 1 88 ? -2.536 15.022 -11.638 1.00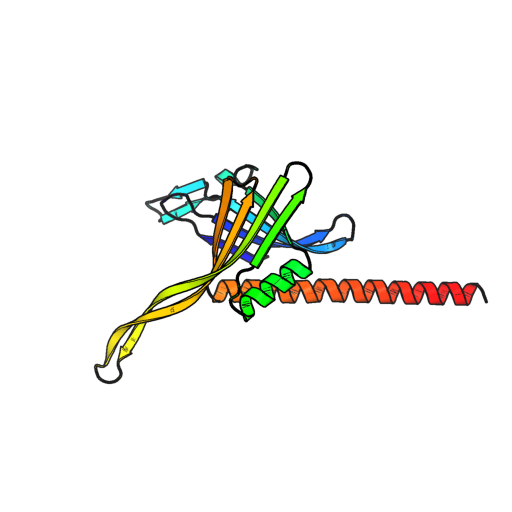 88.50 88 GLN A C 1
ATOM 691 O O . GLN A 1 88 ? -1.465 15.068 -12.242 1.00 88.50 88 GLN A O 1
ATOM 696 N N . HIS A 1 89 ? -3.673 14.643 -12.208 1.00 80.19 89 HIS A N 1
ATOM 697 C CA . HIS A 1 89 ? -3.810 14.414 -13.635 1.00 80.19 89 HIS A CA 1
ATOM 698 C C . HIS A 1 89 ? -5.148 14.974 -14.100 1.00 80.19 89 HIS A C 1
ATOM 700 O O . HIS A 1 89 ? -6.199 14.512 -13.657 1.00 80.19 89 HIS A O 1
ATOM 706 N N . GLU A 1 90 ? -5.100 15.986 -14.966 1.00 82.62 90 GLU A N 1
ATOM 707 C CA . GLU A 1 90 ? -6.282 16.734 -15.405 1.00 82.62 90 GLU A CA 1
ATOM 708 C C . GLU A 1 90 ? -7.089 17.258 -14.197 1.00 82.62 90 GLU A C 1
ATOM 710 O O . GLU A 1 90 ? -6.553 17.994 -13.364 1.00 82.62 90 GLU A O 1
ATOM 715 N N . SER A 1 91 ? -8.361 16.868 -14.073 1.00 78.25 91 SER A N 1
ATOM 716 C CA . SER A 1 91 ? -9.243 17.202 -12.949 1.00 78.25 91 SER A CA 1
ATOM 717 C C . SER A 1 91 ? -9.120 16.242 -11.755 1.00 78.25 91 SER A C 1
ATOM 719 O O . SER A 1 91 ? -9.654 16.528 -10.680 1.00 78.25 91 SER A O 1
ATOM 721 N N . ASN A 1 92 ? -8.402 15.122 -11.898 1.00 81.56 92 ASN A N 1
ATOM 722 C CA . ASN A 1 92 ? -8.239 14.113 -10.856 1.00 81.56 92 ASN A CA 1
ATOM 723 C C . ASN A 1 92 ? -7.079 14.447 -9.922 1.00 81.56 92 ASN A C 1
ATOM 725 O O . ASN A 1 92 ? -5.913 14.461 -10.315 1.00 81.56 92 ASN A O 1
ATOM 729 N N . GLN A 1 93 ? -7.419 14.667 -8.653 1.00 91.94 93 GLN A N 1
ATOM 730 C CA . GLN A 1 93 ? -6.474 14.928 -7.574 1.00 91.94 93 GLN A CA 1
ATOM 731 C C . GLN A 1 93 ? -6.555 13.803 -6.554 1.00 91.94 93 GLN A C 1
ATOM 733 O O . GLN A 1 93 ? -7.634 13.524 -6.023 1.00 91.94 93 GLN A O 1
ATOM 738 N N . THR A 1 94 ? -5.422 13.164 -6.278 1.00 95.19 94 THR A N 1
ATOM 739 C CA . THR A 1 94 ? -5.331 12.069 -5.314 1.00 95.19 94 THR A CA 1
ATOM 740 C C . THR A 1 94 ? -4.202 12.316 -4.330 1.00 95.19 94 THR A C 1
ATOM 742 O O . THR A 1 94 ? -3.056 12.501 -4.723 1.00 95.19 94 THR A O 1
ATOM 745 N N . THR A 1 95 ? -4.515 12.268 -3.041 1.00 96.56 95 THR A N 1
ATOM 746 C CA . T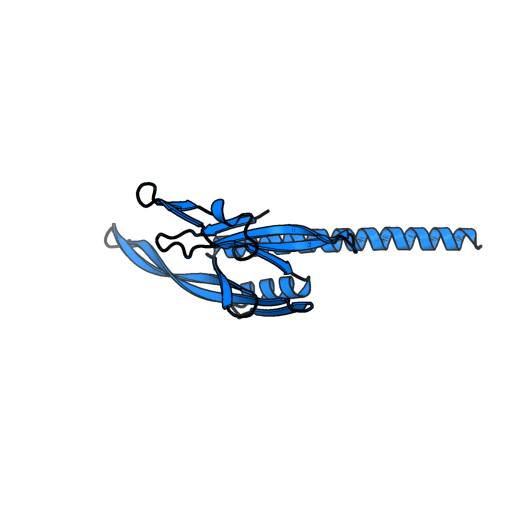HR A 1 95 ? -3.527 12.321 -1.961 1.00 96.56 95 THR A CA 1
ATOM 747 C C . THR A 1 95 ? -3.375 10.937 -1.360 1.00 96.56 95 THR A C 1
ATOM 749 O O . THR A 1 95 ? -4.369 10.324 -0.969 1.00 96.56 95 THR A O 1
ATOM 752 N N . ILE A 1 96 ? -2.140 10.465 -1.229 1.00 97.69 96 ILE A N 1
ATOM 753 C CA . ILE A 1 96 ? -1.820 9.190 -0.582 1.00 97.69 96 ILE A CA 1
ATOM 754 C C . ILE A 1 96 ? -1.015 9.500 0.674 1.00 97.69 96 ILE A C 1
ATOM 756 O O . ILE A 1 96 ? -0.014 10.209 0.609 1.00 97.69 96 ILE A O 1
ATOM 760 N N . ARG A 1 97 ? -1.455 8.978 1.820 1.00 98.12 97 ARG A N 1
ATOM 761 C CA . ARG A 1 97 ? -0.797 9.126 3.122 1.00 98.12 97 ARG A CA 1
ATOM 762 C C . ARG A 1 97 ? -0.533 7.763 3.735 1.00 98.12 97 ARG A C 1
ATOM 764 O O . ARG A 1 97 ? -1.454 6.959 3.865 1.00 98.12 97 ARG A O 1
ATOM 771 N N . PHE A 1 98 ? 0.708 7.537 4.139 1.00 98.44 98 PHE A N 1
ATOM 772 C CA . PHE A 1 98 ? 1.143 6.346 4.850 1.00 98.44 98 PHE A CA 1
ATOM 773 C C . PHE A 1 98 ? 1.814 6.787 6.148 1.00 98.44 98 PHE A C 1
ATOM 775 O O . PHE A 1 98 ? 2.880 7.400 6.132 1.00 98.44 98 PHE A O 1
ATOM 782 N N . THR A 1 99 ? 1.143 6.570 7.275 1.00 98.25 99 THR A N 1
ATOM 783 C CA . THR A 1 99 ? 1.507 7.208 8.546 1.00 98.25 99 THR A CA 1
ATOM 784 C C . THR A 1 99 ? 1.621 6.188 9.670 1.00 98.25 99 THR A C 1
ATOM 786 O O . THR A 1 99 ? 0.707 5.375 9.824 1.00 98.25 99 THR A O 1
ATOM 789 N N . PRO A 1 100 ? 2.685 6.224 10.485 1.00 97.69 100 PRO A N 1
ATOM 790 C CA . PRO A 1 100 ? 2.788 5.374 11.665 1.00 97.69 100 PRO A CA 1
ATOM 791 C C . PRO A 1 100 ? 1.712 5.755 12.684 1.00 97.69 100 PRO A C 1
ATOM 793 O O . PRO A 1 100 ? 1.333 6.920 12.803 1.00 97.69 100 PRO A O 1
ATOM 796 N N . TRP A 1 101 ? 1.245 4.775 13.446 1.00 94.94 101 TRP A N 1
ATOM 797 C CA . TRP A 1 101 ? 0.494 5.015 14.673 1.00 94.94 101 TRP A CA 1
ATOM 798 C C . TRP A 1 101 ? 0.783 3.910 15.680 1.00 94.94 101 TRP A C 1
ATOM 800 O O . TRP A 1 101 ? 1.253 2.822 15.337 1.00 94.94 101 TRP A O 1
ATOM 810 N N . ASP A 1 102 ? 0.517 4.214 16.937 1.00 92.56 102 ASP A N 1
ATOM 811 C CA . ASP A 1 102 ? 0.726 3.302 18.045 1.00 92.56 102 ASP A CA 1
ATOM 812 C C . ASP A 1 102 ? -0.620 2.673 18.385 1.00 92.56 102 ASP A C 1
ATOM 814 O O . ASP A 1 102 ? -1.542 3.358 18.830 1.00 92.56 102 ASP A O 1
ATOM 818 N N . LYS A 1 103 ? -0.759 1.371 18.113 1.00 91.75 103 LYS A N 1
ATOM 819 C CA . LYS A 1 103 ? -1.994 0.632 18.387 1.00 91.75 103 LYS A CA 1
ATOM 820 C C . LYS A 1 103 ? -1.895 -0.003 19.775 1.00 91.75 103 LYS A C 1
ATOM 822 O O . LYS A 1 103 ? -1.092 -0.924 19.943 1.00 91.75 103 LYS A O 1
ATOM 827 N N . PRO A 1 104 ? -2.721 0.407 20.752 1.00 91.06 104 PRO A N 1
ATOM 828 C CA . PRO A 1 104 ? -2.814 -0.302 22.018 1.00 91.06 104 PRO A CA 1
ATOM 829 C C . PRO A 1 104 ? -3.395 -1.698 21.781 1.00 91.06 104 PRO A C 1
ATOM 831 O O . PRO A 1 104 ? -4.435 -1.848 21.135 1.00 91.06 104 PRO A O 1
ATOM 834 N N . SER A 1 105 ? -2.731 -2.720 22.307 1.00 88.25 105 SER A N 1
ATOM 835 C CA . SER A 1 105 ? -3.178 -4.107 22.266 1.00 88.25 105 SER A CA 1
ATOM 836 C C . SER A 1 105 ? -3.107 -4.702 23.660 1.00 88.25 105 SER A C 1
ATOM 838 O O . SER A 1 105 ? -2.101 -4.571 24.351 1.00 88.25 105 SER A O 1
ATOM 840 N N . LYS A 1 106 ? -4.167 -5.390 24.074 1.00 89.00 106 LYS A N 1
ATOM 841 C CA . LYS A 1 106 ? -4.149 -6.172 25.309 1.00 89.00 106 LYS A CA 1
ATOM 842 C C . LYS A 1 106 ? -3.522 -7.531 25.031 1.00 89.00 106 LYS A C 1
ATOM 844 O O . LYS A 1 106 ? -3.853 -8.165 24.031 1.00 89.00 106 LYS A O 1
ATOM 849 N N . THR A 1 107 ? -2.633 -7.970 25.908 1.00 85.56 107 THR A N 1
ATOM 850 C CA . THR A 1 107 ? -2.077 -9.323 25.908 1.00 85.56 107 THR A CA 1
ATOM 851 C C . THR A 1 107 ? -2.187 -9.916 27.306 1.00 85.56 107 THR A C 1
ATOM 853 O O . THR A 1 107 ? -2.170 -9.184 28.293 1.00 85.56 107 THR A O 1
ATOM 856 N N . SER A 1 108 ? -2.329 -11.233 27.402 1.00 86.00 108 SER A N 1
ATOM 857 C CA . SER A 1 108 ? -2.366 -11.942 28.681 1.00 86.00 108 SER A CA 1
ATOM 858 C C . SER A 1 108 ? -1.021 -12.615 28.904 1.00 86.00 108 SER A C 1
ATOM 860 O O . SER A 1 108 ? -0.654 -13.525 28.162 1.00 86.00 108 SER A O 1
ATOM 862 N N . ILE A 1 109 ? -0.283 -12.173 29.920 1.00 84.50 109 ILE A N 1
A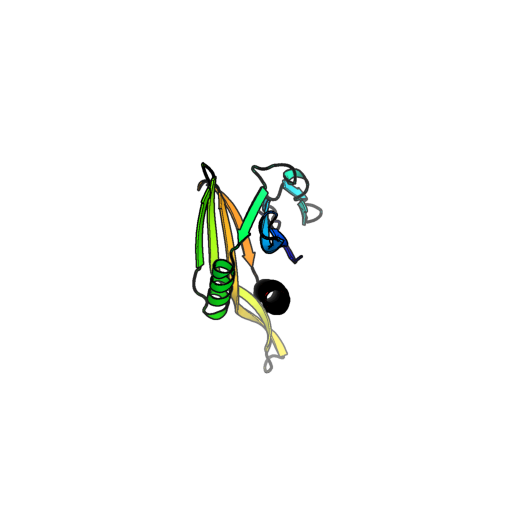TOM 863 C CA . ILE A 1 109 ? 1.017 -12.747 30.275 1.00 84.50 109 ILE A CA 1
ATOM 864 C C . ILE A 1 109 ? 0.857 -13.556 31.554 1.00 84.50 109 ILE A C 1
ATOM 866 O O . ILE A 1 109 ? 0.203 -13.126 32.503 1.00 84.50 109 ILE A O 1
ATOM 870 N N . LEU A 1 110 ? 1.448 -14.751 31.579 1.00 88.19 110 LEU A N 1
ATOM 871 C CA . LEU A 1 110 ? 1.507 -15.557 32.789 1.00 88.19 110 LEU A CA 1
ATOM 872 C C . LEU A 1 110 ? 2.450 -14.883 33.786 1.00 88.19 110 LEU A C 1
ATOM 874 O O . LEU A 1 110 ? 3.654 -14.801 33.545 1.00 88.19 110 LEU A O 1
ATOM 878 N N . ASN A 1 111 ? 1.918 -14.442 34.920 1.00 86.06 111 ASN A N 1
ATOM 879 C CA . ASN A 1 111 ? 2.748 -13.952 36.005 1.00 86.06 111 ASN A CA 1
ATOM 880 C C . ASN A 1 111 ? 3.428 -15.155 36.695 1.00 86.06 111 ASN A C 1
ATOM 882 O O . ASN A 1 111 ? 2.741 -16.012 37.262 1.00 86.06 111 ASN A O 1
ATOM 886 N N . PRO A 1 112 ? 4.773 -15.244 36.679 1.00 85.19 112 PRO A N 1
ATOM 887 C CA . PRO A 1 112 ? 5.494 -16.408 37.191 1.00 85.19 112 PRO A CA 1
ATOM 888 C C . PRO A 1 112 ? 5.376 -16.576 38.714 1.00 85.19 112 PRO A C 1
ATOM 890 O O . PRO A 1 112 ? 5.576 -17.679 39.217 1.00 85.19 112 PRO A O 1
ATOM 893 N N . LYS A 1 113 ? 5.024 -15.514 39.453 1.00 88.19 113 LYS A N 1
ATOM 894 C CA . LYS A 1 113 ? 4.828 -15.558 40.911 1.00 88.19 113 LYS A CA 1
ATOM 895 C C . LYS A 1 113 ? 3.418 -15.999 41.287 1.00 88.19 113 LYS A C 1
ATOM 897 O O . LYS A 1 113 ? 3.253 -16.807 42.194 1.00 88.19 113 LYS A O 1
ATOM 902 N N . THR A 1 114 ? 2.402 -15.474 40.604 1.00 88.25 114 THR A N 1
ATOM 903 C CA . THR A 1 114 ? 0.991 -15.739 40.940 1.00 88.25 114 THR A CA 1
ATOM 904 C C . THR A 1 114 ? 0.409 -16.927 40.171 1.00 88.25 114 THR A C 1
ATOM 906 O O . THR A 1 114 ? -0.668 -17.402 40.526 1.00 88.25 114 THR A O 1
ATOM 909 N N . LYS A 1 115 ? 1.106 -17.416 39.130 1.00 88.94 115 LYS A N 1
ATOM 910 C CA . LYS A 1 115 ? 0.638 -18.431 38.165 1.00 88.94 115 LYS A CA 1
ATOM 911 C C . LYS A 1 115 ? -0.705 -18.078 37.509 1.00 88.94 115 LYS A C 1
ATOM 913 O O . LYS A 1 115 ? -1.406 -18.960 37.019 1.00 88.94 115 LYS A O 1
ATOM 918 N N . LYS A 1 116 ? -1.073 -16.795 37.498 1.00 89.75 116 LYS A N 1
ATOM 919 C CA . LYS A 1 116 ? -2.297 -16.282 36.875 1.00 89.75 116 LYS A CA 1
ATOM 920 C C . LYS A 1 116 ? -1.957 -15.505 35.610 1.00 89.75 116 LYS A C 1
ATOM 922 O O . LYS A 1 116 ? -0.870 -14.945 35.488 1.00 89.75 116 LYS A O 1
ATOM 927 N N . LEU A 1 117 ? -2.898 -15.496 34.671 1.00 87.69 117 LEU A N 1
ATOM 928 C CA . LEU A 1 117 ? -2.839 -14.631 33.500 1.00 87.69 117 LEU A CA 1
ATOM 929 C C . LEU A 1 117 ? -3.213 -13.214 33.928 1.00 87.69 117 LEU A C 1
ATOM 931 O O . LEU A 1 117 ? -4.304 -12.989 34.450 1.00 87.69 117 LEU A O 1
ATOM 935 N N . GLU A 1 118 ? -2.305 -12.277 33.707 1.00 88.88 118 GLU A N 1
ATOM 936 C CA . GLU A 1 118 ? -2.515 -10.858 33.965 1.00 88.88 118 GLU A CA 1
ATOM 937 C C . GLU A 1 118 ? -2.576 -10.118 32.626 1.00 88.88 118 GLU A C 1
ATOM 939 O O . GLU A 1 118 ? -1.788 -10.389 31.714 1.00 88.88 118 GLU A O 1
ATOM 944 N N . GLU A 1 119 ? -3.552 -9.216 32.479 1.00 88.56 119 GLU A N 1
ATOM 945 C CA . GLU A 1 119 ? -3.632 -8.354 31.300 1.00 88.56 119 GLU A CA 1
ATOM 946 C C . GLU A 1 119 ? -2.516 -7.311 31.353 1.00 88.56 119 GLU A C 1
ATOM 948 O O . GLU A 1 119 ? -2.412 -6.534 32.302 1.00 88.56 119 GLU A O 1
ATOM 953 N N . GLN A 1 120 ? -1.723 -7.251 30.291 1.00 87.38 120 GLN A N 1
ATOM 954 C CA . GLN A 1 120 ? -0.774 -6.180 30.048 1.00 87.38 120 GLN A CA 1
ATOM 955 C C . GLN A 1 120 ? -1.145 -5.449 28.757 1.00 87.38 120 GLN A C 1
ATOM 957 O O . GLN A 1 120 ? -1.554 -6.054 27.764 1.00 87.38 120 GLN A O 1
ATOM 962 N N . SER A 1 121 ? -1.000 -4.126 28.773 1.00 87.00 121 SER A N 1
ATOM 963 C CA . SER A 1 121 ? -1.101 -3.309 27.567 1.00 87.00 121 SER A CA 1
ATOM 964 C C . SER A 1 121 ? 0.252 -3.283 26.861 1.00 87.00 121 SER A C 1
ATOM 966 O O . SER A 1 121 ? 1.260 -2.912 27.461 1.00 87.00 121 SER A O 1
ATOM 968 N N . LEU A 1 122 ? 0.264 -3.672 25.592 1.00 90.00 122 LEU A N 1
ATOM 969 C CA . LEU A 1 122 ? 1.400 -3.574 24.687 1.00 90.00 122 LEU A CA 1
ATOM 970 C C . LEU A 1 122 ? 1.071 -2.562 23.589 1.00 90.00 122 LEU A C 1
ATOM 972 O O . LEU A 1 122 ? -0.039 -2.545 23.058 1.00 90.00 122 LEU A O 1
ATOM 976 N N . ILE A 1 123 ? 2.047 -1.742 23.215 1.00 90.75 123 ILE A N 1
ATOM 977 C CA . ILE A 1 123 ? 1.933 -0.851 22.060 1.00 90.75 123 ILE A CA 1
ATOM 978 C C . ILE A 1 123 ? 2.493 -1.574 20.837 1.00 90.75 123 ILE A C 1
ATOM 980 O O . ILE A 1 123 ? 3.658 -1.969 20.822 1.00 90.75 123 ILE A O 1
ATOM 984 N N . LEU A 1 124 ? 1.661 -1.749 19.812 1.00 92.81 124 LEU A N 1
ATOM 985 C CA . LEU A 1 124 ? 2.066 -2.345 18.544 1.00 92.81 124 LEU A CA 1
ATOM 986 C C . LEU A 1 124 ? 2.428 -1.252 17.523 1.00 92.81 124 LEU A C 1
ATOM 988 O O . LEU A 1 124 ? 1.648 -0.306 17.355 1.00 92.81 124 LEU A O 1
ATOM 992 N N . PRO A 1 125 ? 3.558 -1.391 16.798 1.00 94.06 125 PRO A N 1
ATOM 993 C CA . PRO A 1 125 ? 4.001 -0.425 15.795 1.00 94.06 125 PRO A CA 1
ATOM 994 C C . PRO A 1 125 ? 3.177 -0.567 14.507 1.00 94.06 125 PRO A C 1
ATOM 996 O O . PRO A 1 125 ? 3.594 -1.189 13.534 1.00 94.06 125 PRO A O 1
ATOM 999 N N . ALA A 1 126 ? 1.979 0.007 14.505 1.00 96.50 126 ALA A N 1
ATOM 1000 C CA . ALA A 1 126 ? 1.037 -0.056 13.396 1.00 96.50 126 ALA A CA 1
ATOM 1001 C C . ALA A 1 126 ? 1.238 1.104 12.400 1.00 96.50 126 ALA A C 1
ATOM 1003 O O . ALA A 1 126 ? 1.998 2.049 12.645 1.00 96.50 126 ALA A O 1
ATOM 1004 N N . PHE A 1 127 ? 0.549 1.024 11.261 1.00 98.31 127 PHE A N 1
ATOM 1005 C CA . PHE A 1 127 ? 0.493 2.077 10.243 1.00 98.31 127 PHE A CA 1
ATOM 1006 C C . PHE A 1 127 ? -0.941 2.328 9.780 1.00 98.31 127 PHE A C 1
ATOM 1008 O O . PHE A 1 127 ? -1.831 1.514 9.993 1.00 98.31 127 PHE A O 1
ATOM 1015 N N . GLY A 1 128 ? -1.191 3.482 9.183 1.00 97.81 128 GLY A N 1
ATOM 1016 C CA . GLY A 1 128 ? -2.432 3.817 8.505 1.00 97.81 128 GLY A CA 1
ATOM 1017 C C . GLY A 1 128 ? -2.129 4.156 7.056 1.00 97.81 128 GLY A C 1
ATOM 1018 O O . GLY A 1 128 ? -1.207 4.922 6.786 1.00 97.81 128 GLY A O 1
ATOM 1019 N N . LEU A 1 129 ? -2.910 3.601 6.135 1.00 98.38 129 LEU A N 1
ATOM 1020 C CA . LEU A 1 129 ? -2.898 3.983 4.729 1.00 98.38 129 LEU A CA 1
ATOM 1021 C C . LEU A 1 129 ? -4.202 4.710 4.416 1.00 98.38 129 LEU A C 1
ATOM 1023 O O . LEU A 1 129 ? -5.287 4.194 4.684 1.00 98.38 129 LEU A O 1
ATOM 1027 N N . THR A 1 130 ? -4.088 5.911 3.860 1.00 98.06 130 THR A N 1
ATOM 1028 C CA . THR A 1 130 ? -5.219 6.739 3.440 1.00 98.06 130 THR A CA 1
ATOM 1029 C C . THR A 1 130 ? -5.021 7.192 2.002 1.00 98.06 130 THR A C 1
ATOM 1031 O O . THR A 1 130 ? -3.966 7.723 1.665 1.00 98.06 130 THR A O 1
ATOM 1034 N N . ILE A 1 131 ? -6.047 7.021 1.174 1.00 97.62 131 ILE A N 1
ATOM 1035 C CA . ILE A 1 131 ? -6.121 7.555 -0.185 1.00 97.62 131 ILE A CA 1
ATOM 1036 C C . ILE A 1 131 ? -7.339 8.474 -0.239 1.00 97.62 131 ILE A C 1
ATOM 1038 O O . ILE A 1 131 ? -8.451 8.040 0.054 1.00 97.62 131 ILE A O 1
ATOM 1042 N N . THR A 1 132 ? -7.137 9.737 -0.597 1.00 96.44 132 THR A N 1
ATOM 1043 C CA . THR A 1 132 ? -8.211 10.729 -0.713 1.00 96.44 132 THR A CA 1
ATOM 1044 C C . THR A 1 132 ? -8.276 11.249 -2.142 1.00 96.44 132 THR A C 1
ATOM 1046 O O . THR A 1 132 ? -7.295 11.804 -2.630 1.00 96.44 132 THR A O 1
ATOM 1049 N N . ARG A 1 133 ? -9.433 11.111 -2.792 1.00 93.44 133 ARG A N 1
ATOM 1050 C CA . ARG A 1 133 ? -9.730 11.657 -4.121 1.00 93.44 133 ARG A CA 1
ATOM 1051 C C . ARG A 1 133 ? -10.567 12.931 -4.001 1.00 93.44 133 ARG A C 1
ATOM 1053 O O . ARG A 1 133 ? -11.511 12.969 -3.215 1.00 93.44 133 ARG A O 1
ATOM 1060 N N . HIS A 1 134 ? -10.192 13.972 -4.748 1.00 88.50 134 HIS A N 1
ATOM 1061 C CA . HIS A 1 134 ? -10.827 15.305 -4.756 1.00 88.50 134 HIS A CA 1
ATOM 1062 C C . HIS A 1 134 ? -11.063 15.912 -3.357 1.00 88.50 134 HIS A C 1
ATOM 1064 O O . HIS A 1 134 ? -12.008 16.662 -3.136 1.00 88.50 134 HIS A O 1
ATOM 1070 N N . GLY A 1 135 ? -10.226 15.558 -2.377 1.00 82.56 135 GLY A N 1
ATOM 1071 C CA . GLY A 1 135 ? -10.299 16.079 -1.008 1.00 82.56 135 GLY A CA 1
ATOM 1072 C C . GLY A 1 135 ? -11.440 15.540 -0.133 1.00 82.56 135 GLY A C 1
ATOM 1073 O O . GLY A 1 135 ? -11.352 15.670 1.085 1.00 82.56 135 GLY A O 1
ATOM 1074 N N . ASN A 1 136 ? -12.471 14.905 -0.697 1.00 84.88 136 ASN A N 1
ATOM 1075 C CA . ASN A 1 136 ? -13.660 14.473 0.050 1.00 84.88 136 ASN A CA 1
ATOM 1076 C C . ASN A 1 136 ? -13.897 12.954 0.031 1.00 84.88 136 ASN A C 1
ATOM 1078 O O . ASN A 1 136 ? -14.418 12.413 1.007 1.00 84.88 136 ASN A O 1
ATOM 1082 N N . ASN A 1 137 ? -13.476 12.240 -1.015 1.00 91.69 137 ASN A N 1
ATOM 1083 C CA . ASN A 1 137 ? -13.689 10.802 -1.117 1.00 91.69 137 ASN A CA 1
ATOM 1084 C C . ASN A 1 137 ? -12.485 10.044 -0.551 1.00 91.69 137 ASN A C 1
ATOM 1086 O O . ASN A 1 137 ? -11.422 9.999 -1.169 1.00 91.69 137 ASN A O 1
ATOM 1090 N N . THR A 1 138 ? -12.630 9.494 0.655 1.00 95.94 138 THR A N 1
ATOM 1091 C CA . THR A 1 138 ? -11.512 8.937 1.426 1.00 95.94 138 THR A CA 1
ATOM 1092 C C . THR A 1 138 ? -11.655 7.440 1.660 1.00 95.94 138 THR A C 1
ATOM 1094 O O . THR A 1 138 ? -12.625 6.971 2.250 1.00 95.94 138 THR A O 1
ATOM 1097 N N . PHE A 1 139 ? -10.602 6.718 1.300 1.00 97.69 139 PHE A N 1
ATOM 1098 C CA . PHE A 1 139 ? -10.390 5.301 1.551 1.00 97.69 139 PHE A CA 1
ATOM 1099 C C . PHE A 1 139 ? -9.305 5.180 2.610 1.00 97.69 139 PHE A C 1
ATOM 1101 O O . PHE A 1 139 ? -8.226 5.752 2.453 1.00 97.69 139 PHE A O 1
ATOM 1108 N N . ARG A 1 140 ? -9.561 4.454 3.697 1.00 97.25 140 ARG A N 1
ATOM 1109 C CA . ARG A 1 140 ? -8.592 4.331 4.791 1.00 97.25 140 ARG A CA 1
ATOM 1110 C C . ARG A 1 140 ? -8.577 2.942 5.387 1.00 97.25 140 ARG A C 1
ATOM 1112 O O . ARG A 1 140 ? -9.621 2.318 5.554 1.00 97.25 140 ARG A O 1
ATOM 1119 N N . ILE A 1 141 ? -7.390 2.490 5.759 1.00 97.75 141 ILE A N 1
ATOM 1120 C CA . ILE A 1 141 ? -7.205 1.218 6.439 1.00 97.75 141 ILE A CA 1
ATOM 1121 C C . ILE A 1 141 ? -6.086 1.333 7.472 1.00 97.75 141 ILE A C 1
ATOM 1123 O O . ILE A 1 141 ? -5.022 1.891 7.206 1.00 97.75 141 ILE A O 1
ATOM 1127 N N . GLY A 1 142 ? -6.346 0.825 8.676 1.00 97.06 142 GLY A N 1
ATOM 1128 C CA . GLY A 1 142 ? -5.298 0.588 9.663 1.00 97.06 142 GLY A CA 1
ATOM 1129 C C . GLY A 1 142 ? -4.573 -0.706 9.317 1.00 97.06 142 GLY A C 1
ATOM 1130 O O . GLY A 1 142 ? -5.224 -1.697 9.002 1.00 97.06 142 GLY A O 1
ATOM 1131 N N . LEU A 1 143 ? -3.252 -0.699 9.393 1.00 97.75 143 LEU A N 1
ATOM 1132 C CA . LEU A 1 143 ? -2.346 -1.792 9.075 1.00 97.75 143 LEU A CA 1
ATOM 1133 C C . LEU A 1 143 ? -1.650 -2.258 10.353 1.00 97.75 143 LEU A C 1
ATOM 1135 O O . LEU A 1 143 ? -1.003 -1.473 11.047 1.00 97.75 143 LEU A O 1
ATOM 1139 N N . GLU A 1 144 ? -1.816 -3.531 10.677 1.00 96.12 144 GLU A N 1
ATOM 1140 C CA . GLU A 1 144 ? -1.153 -4.195 11.795 1.00 96.12 144 GLU A CA 1
ATOM 1141 C C . GLU A 1 144 ? 0.294 -4.552 11.441 1.00 96.12 144 GLU A C 1
ATOM 1143 O O . GLU A 1 144 ? 0.610 -4.662 10.256 1.00 96.12 144 GLU A O 1
ATOM 1148 N N . PRO A 1 145 ? 1.179 -4.783 12.432 1.00 95.69 145 PRO A N 1
ATOM 1149 C CA . PRO A 1 145 ? 2.593 -5.049 12.164 1.00 95.69 145 PRO A CA 1
ATOM 1150 C C . PRO A 1 145 ? 2.835 -6.143 11.110 1.00 95.69 145 PRO A C 1
ATOM 1152 O O . PRO A 1 145 ? 3.612 -5.939 10.185 1.00 95.69 145 PRO A O 1
ATOM 1155 N N . GLY A 1 146 ? 2.107 -7.265 11.166 1.00 96.50 146 GLY A N 1
ATOM 1156 C CA . GLY A 1 146 ? 2.250 -8.339 10.171 1.00 96.50 146 GLY A CA 1
ATOM 1157 C C . GLY A 1 146 ? 1.798 -7.955 8.753 1.00 96.50 146 GLY A C 1
ATOM 1158 O O . GLY A 1 146 ? 2.376 -8.409 7.763 1.00 96.50 146 GLY A O 1
ATOM 1159 N N . GLU A 1 147 ? 0.794 -7.084 8.629 1.00 97.81 147 GLU A N 1
ATOM 1160 C CA . GLU A 1 147 ? 0.350 -6.554 7.333 1.00 97.81 147 GLU A CA 1
ATOM 1161 C C . GLU A 1 147 ? 1.382 -5.573 6.765 1.00 97.81 147 GLU A C 1
ATOM 1163 O O . GLU A 1 147 ? 1.646 -5.587 5.563 1.00 97.81 147 GLU A O 1
ATOM 1168 N N . VAL A 1 148 ? 2.004 -4.764 7.628 1.00 97.75 148 VAL A N 1
ATOM 1169 C CA . VAL A 1 148 ? 3.092 -3.848 7.256 1.00 97.75 148 VAL A CA 1
ATOM 1170 C C . VAL A 1 148 ? 4.300 -4.626 6.732 1.00 97.75 148 VAL A C 1
ATOM 1172 O O . VAL A 1 148 ? 4.813 -4.289 5.666 1.00 97.75 148 VAL A O 1
ATOM 1175 N N . GLU A 1 149 ? 4.696 -5.708 7.407 1.00 97.81 149 GLU A N 1
ATOM 1176 C CA . GLU A 1 149 ? 5.768 -6.595 6.932 1.00 97.81 149 GLU A CA 1
ATOM 1177 C C . GLU A 1 149 ? 5.429 -7.236 5.580 1.00 97.81 149 GLU A C 1
ATOM 1179 O O . GLU A 1 149 ? 6.261 -7.278 4.673 1.00 97.81 149 GLU A O 1
ATOM 1184 N N . SER A 1 150 ? 4.179 -7.667 5.394 1.00 98.25 150 SER A N 1
ATOM 1185 C CA . SER A 1 150 ? 3.722 -8.245 4.123 1.00 98.25 150 SER A CA 1
ATOM 1186 C C . SER A 1 150 ? 3.775 -7.234 2.972 1.00 98.25 150 SER A C 1
ATOM 1188 O O . SER A 1 150 ? 4.153 -7.583 1.851 1.00 98.25 150 SER A O 1
ATOM 1190 N N . ILE A 1 151 ? 3.421 -5.971 3.237 1.00 98.12 151 ILE A N 1
ATOM 1191 C CA . ILE A 1 151 ? 3.555 -4.877 2.268 1.00 98.12 151 ILE A CA 1
ATOM 1192 C C . ILE A 1 151 ? 5.034 -4.631 1.960 1.00 98.12 151 ILE A C 1
ATOM 1194 O O . ILE A 1 151 ? 5.394 -4.556 0.788 1.00 98.12 151 ILE A O 1
ATOM 1198 N N . ASN A 1 152 ? 5.898 -4.557 2.974 1.00 97.88 152 ASN A N 1
ATOM 1199 C CA . ASN A 1 152 ? 7.335 -4.351 2.787 1.00 97.88 152 ASN A CA 1
ATOM 1200 C C . ASN A 1 152 ? 7.960 -5.451 1.907 1.00 97.88 152 ASN A C 1
ATOM 1202 O O . ASN A 1 152 ? 8.632 -5.147 0.920 1.00 97.88 152 ASN A O 1
ATOM 1206 N N . ALA A 1 153 ? 7.638 -6.719 2.182 1.00 98.19 153 ALA A N 1
ATOM 1207 C CA . ALA A 1 153 ? 8.087 -7.860 1.386 1.00 98.19 153 ALA A CA 1
ATOM 1208 C C . ALA A 1 153 ? 7.565 -7.822 -0.063 1.00 98.19 153 ALA A C 1
ATOM 1210 O O . ALA A 1 153 ? 8.291 -8.153 -1.003 1.00 98.19 153 ALA A O 1
ATOM 1211 N N . LEU A 1 154 ? 6.317 -7.384 -0.276 1.00 98.19 154 LEU A N 1
ATOM 1212 C CA . LEU A 1 154 ? 5.773 -7.190 -1.622 1.00 98.19 154 LEU A CA 1
ATOM 1213 C C . LEU A 1 154 ? 6.530 -6.095 -2.387 1.00 98.19 154 LEU A C 1
ATOM 1215 O O . LEU A 1 154 ? 6.772 -6.250 -3.586 1.00 98.19 154 LEU A O 1
ATOM 1219 N N . ILE A 1 155 ? 6.907 -5.005 -1.713 1.00 98.19 155 ILE A N 1
ATOM 1220 C CA . ILE A 1 155 ? 7.695 -3.927 -2.318 1.00 98.19 155 ILE A CA 1
ATOM 1221 C C . ILE A 1 155 ? 9.102 -4.427 -2.684 1.00 98.19 155 ILE A C 1
ATOM 1223 O O . ILE A 1 155 ? 9.590 -4.129 -3.773 1.00 98.19 155 ILE A O 1
ATOM 1227 N N . ASP A 1 156 ? 9.735 -5.234 -1.831 1.00 98.12 156 ASP A N 1
ATOM 1228 C CA . ASP A 1 156 ? 11.019 -5.873 -2.151 1.00 98.12 156 ASP A CA 1
ATOM 1229 C C . ASP A 1 156 ? 10.929 -6.770 -3.383 1.00 98.12 156 ASP A C 1
ATOM 1231 O O . ASP A 1 156 ? 11.748 -6.677 -4.304 1.00 98.12 156 ASP A O 1
ATOM 1235 N N . PHE A 1 157 ? 9.883 -7.591 -3.448 1.00 97.75 157 PHE A N 1
ATOM 1236 C CA . PHE A 1 157 ? 9.626 -8.426 -4.612 1.00 97.75 157 PHE A CA 1
ATOM 1237 C C . PHE A 1 157 ? 9.396 -7.593 -5.884 1.00 97.75 157 PHE A C 1
ATOM 1239 O O . PHE A 1 157 ? 9.896 -7.948 -6.954 1.00 97.75 157 PHE A O 1
ATOM 1246 N N . TYR A 1 158 ? 8.688 -6.465 -5.776 1.00 97.56 158 TYR A N 1
ATOM 1247 C CA . TYR A 1 158 ? 8.524 -5.512 -6.873 1.00 97.56 158 TYR A CA 1
ATOM 1248 C C . TYR A 1 158 ? 9.868 -4.961 -7.368 1.00 97.56 158 TYR A C 1
ATOM 1250 O O . TYR A 1 158 ? 10.126 -5.019 -8.572 1.00 97.56 158 TYR A O 1
ATOM 1258 N N . PHE A 1 159 ? 10.736 -4.474 -6.473 1.00 98.06 159 PHE A N 1
ATOM 1259 C CA . PHE A 1 159 ? 12.037 -3.920 -6.864 1.00 98.06 159 PHE A CA 1
ATOM 1260 C C . PHE A 1 159 ? 12.901 -4.963 -7.567 1.00 98.06 159 PHE A C 1
ATOM 1262 O O . PHE A 1 159 ? 13.491 -4.674 -8.608 1.00 98.06 159 PHE A O 1
ATOM 1269 N N . HIS A 1 160 ? 12.916 -6.196 -7.055 1.00 97.19 160 HIS A N 1
ATOM 1270 C CA . HIS A 1 160 ? 13.625 -7.291 -7.705 1.00 97.19 160 HIS A CA 1
ATOM 1271 C C . HIS A 1 160 ? 13.127 -7.517 -9.141 1.00 97.19 160 HIS A C 1
ATOM 1273 O O . HIS A 1 160 ? 13.931 -7.582 -10.069 1.00 97.19 160 HIS A O 1
ATOM 1279 N N . LYS A 1 161 ? 11.803 -7.572 -9.349 1.00 95.88 161 LYS A N 1
ATOM 1280 C CA . LYS A 1 161 ? 11.208 -7.734 -10.685 1.00 95.88 161 LYS A CA 1
ATOM 1281 C C . LYS A 1 161 ? 11.532 -6.570 -11.619 1.00 95.88 161 LYS A C 1
ATOM 1283 O O . LYS A 1 161 ? 11.874 -6.803 -12.777 1.00 95.88 161 LYS A O 1
ATOM 1288 N N . LEU A 1 162 ? 11.439 -5.336 -11.128 1.00 96.50 162 LEU A N 1
ATOM 1289 C CA . LEU A 1 162 ? 11.722 -4.136 -11.913 1.00 96.50 162 LEU A CA 1
ATOM 1290 C C . LEU A 1 162 ? 13.178 -4.108 -12.396 1.00 96.50 162 LEU A C 1
ATOM 1292 O O . LEU A 1 162 ? 13.433 -3.929 -13.589 1.00 96.50 162 LEU A O 1
ATOM 1296 N N . TYR A 1 163 ? 14.138 -4.303 -11.490 1.00 97.00 163 TYR A N 1
ATOM 1297 C CA . TYR A 1 163 ? 15.553 -4.193 -11.839 1.00 97.00 163 TYR A CA 1
ATOM 1298 C C . TYR A 1 163 ? 16.063 -5.385 -12.650 1.00 97.00 163 TYR A C 1
ATOM 1300 O O . TYR A 1 163 ? 16.843 -5.173 -13.576 1.00 97.00 163 TYR A O 1
ATOM 1308 N N . ASP A 1 164 ? 15.580 -6.606 -12.394 1.00 96.56 164 ASP A N 1
ATOM 1309 C CA . ASP A 1 164 ? 15.875 -7.769 -13.246 1.00 96.56 164 ASP A CA 1
ATOM 1310 C C . ASP A 1 164 ? 15.406 -7.524 -14.689 1.00 96.56 164 ASP A C 1
ATOM 1312 O O . ASP A 1 164 ? 16.154 -7.743 -15.645 1.00 96.56 164 ASP A O 1
ATOM 1316 N N . GLN A 1 165 ? 14.201 -6.974 -14.866 1.00 95.25 165 GLN A N 1
ATOM 1317 C CA . GLN A 1 165 ? 13.695 -6.616 -16.189 1.00 95.25 165 GLN A CA 1
ATOM 1318 C C . GLN A 1 165 ? 14.570 -5.555 -16.876 1.00 95.25 165 GLN A C 1
ATOM 1320 O O . GLN A 1 165 ? 14.911 -5.712 -18.052 1.00 95.25 165 GLN A O 1
ATOM 1325 N N . ARG A 1 166 ? 14.928 -4.475 -16.171 1.00 95.56 166 ARG A N 1
ATOM 1326 C CA . ARG A 1 166 ? 15.756 -3.390 -16.725 1.00 95.56 166 ARG A CA 1
ATOM 1327 C C . ARG A 1 166 ? 17.156 -3.871 -17.099 1.00 95.56 166 ARG A C 1
ATOM 1329 O O . ARG A 1 166 ? 17.621 -3.566 -18.196 1.00 95.56 166 ARG A O 1
ATOM 1336 N N . LEU A 1 167 ? 17.781 -4.687 -16.250 1.00 97.06 167 LEU A N 1
ATOM 1337 C CA . LEU A 1 167 ? 19.092 -5.275 -16.519 1.00 97.06 167 LEU A CA 1
ATOM 1338 C C . LEU A 1 167 ? 19.068 -6.136 -17.788 1.00 97.06 167 LEU A C 1
ATOM 1340 O O . LEU A 1 167 ? 19.928 -5.996 -18.655 1.00 97.06 167 LEU A O 1
ATOM 1344 N N . ARG A 1 168 ? 18.048 -6.987 -17.950 1.00 95.81 168 ARG A N 1
ATOM 1345 C CA . ARG A 1 168 ? 17.891 -7.807 -19.164 1.00 95.81 168 ARG A CA 1
ATOM 1346 C C . ARG A 1 168 ? 17.732 -6.956 -20.421 1.00 95.81 168 ARG A C 1
ATOM 1348 O O . ARG A 1 168 ? 18.373 -7.255 -21.427 1.00 95.81 168 ARG A O 1
ATOM 1355 N N . LYS A 1 169 ? 16.909 -5.899 -20.369 1.00 94.81 169 LYS A N 1
ATOM 1356 C CA . LYS A 1 169 ? 16.738 -4.959 -21.493 1.00 94.81 169 LYS A CA 1
ATOM 1357 C C . LYS A 1 169 ? 18.079 -4.326 -21.880 1.00 94.81 169 LYS A C 1
ATOM 1359 O O . LYS A 1 169 ? 18.438 -4.355 -23.054 1.00 94.81 169 LYS A O 1
ATOM 1364 N N . GLN A 1 170 ? 18.846 -3.859 -20.895 1.00 96.06 170 GLN A N 1
ATOM 1365 C CA . GLN A 1 170 ? 20.160 -3.256 -21.116 1.00 96.06 170 GLN A CA 1
ATOM 1366 C C . GLN A 1 170 ? 21.153 -4.239 -21.757 1.00 96.06 170 GLN A C 1
ATOM 1368 O O . GLN A 1 170 ? 21.831 -3.889 -22.719 1.00 96.06 170 GLN A O 1
ATOM 1373 N N . ILE A 1 171 ? 21.213 -5.487 -21.278 1.00 97.12 171 ILE A N 1
ATOM 1374 C CA . ILE A 1 171 ? 22.092 -6.522 -21.848 1.00 97.12 171 ILE A CA 1
ATOM 1375 C C . ILE A 1 171 ? 21.745 -6.800 -23.317 1.00 97.12 171 ILE A C 1
ATOM 1377 O O . ILE A 1 171 ? 22.643 -6.927 -24.147 1.00 97.12 171 ILE A O 1
ATOM 1381 N N . ILE A 1 172 ? 20.455 -6.902 -23.650 1.00 96.62 172 ILE A N 1
ATOM 1382 C CA . ILE A 1 172 ? 20.002 -7.143 -25.028 1.00 96.62 172 ILE A CA 1
ATOM 1383 C C . ILE A 1 172 ? 20.402 -5.978 -25.938 1.00 96.62 172 ILE A C 1
ATOM 1385 O O . ILE A 1 172 ? 20.896 -6.201 -27.040 1.00 96.62 172 ILE A O 1
ATOM 1389 N N . GLU A 1 173 ? 20.215 -4.742 -25.481 1.00 96.00 173 GLU A N 1
ATOM 1390 C CA . GLU A 1 173 ? 20.566 -3.544 -26.245 1.00 96.00 173 GLU A CA 1
ATOM 1391 C C . GLU A 1 173 ? 22.077 -3.440 -26.495 1.00 96.00 173 GLU A C 1
ATOM 1393 O O . GLU A 1 173 ? 22.502 -3.133 -27.607 1.00 96.00 173 GLU A O 1
ATOM 1398 N N . LEU A 1 174 ? 22.898 -3.773 -25.494 1.00 96.75 174 LEU A N 1
ATOM 1399 C CA . LEU A 1 174 ? 24.355 -3.813 -25.637 1.00 96.75 174 LEU A CA 1
ATOM 1400 C C . LEU A 1 174 ? 24.814 -4.859 -26.660 1.00 96.75 174 LEU A C 1
ATOM 1402 O O . LEU A 1 174 ? 25.716 -4.578 -27.446 1.00 96.75 174 LEU A O 1
ATOM 1406 N N . LYS A 1 175 ? 24.189 -6.043 -26.678 1.00 96.75 175 LYS A N 1
ATOM 1407 C CA . LYS A 1 175 ? 24.495 -7.084 -27.673 1.00 96.75 175 LYS A CA 1
ATOM 1408 C C . LYS A 1 175 ? 24.167 -6.624 -29.093 1.00 96.75 175 LYS A C 1
ATOM 1410 O O . LYS A 1 175 ? 25.026 -6.726 -29.959 1.00 96.75 175 LYS A O 1
ATOM 1415 N N . LYS A 1 176 ? 22.985 -6.034 -29.300 1.00 96.56 176 LYS A N 1
ATOM 1416 C CA . LYS A 1 176 ? 22.574 -5.495 -30.609 1.00 96.56 176 LYS A CA 1
ATOM 1417 C C . LYS A 1 176 ? 23.551 -4.446 -31.135 1.00 96.56 176 LYS A C 1
ATOM 1419 O O . LYS A 1 176 ? 24.012 -4.557 -32.261 1.00 96.56 176 LYS A O 1
ATOM 1424 N N . ARG A 1 177 ? 23.941 -3.488 -30.288 1.00 95.06 177 ARG A N 1
ATOM 1425 C CA . ARG A 1 177 ? 24.919 -2.448 -30.655 1.00 95.06 177 ARG A CA 1
ATOM 1426 C C . ARG A 1 177 ? 26.284 -3.016 -31.035 1.00 95.06 177 ARG A C 1
ATOM 1428 O O . ARG A 1 177 ? 26.981 -2.425 -31.851 1.00 95.06 177 ARG A O 1
ATOM 1435 N N . LYS A 1 178 ? 26.695 -4.125 -30.414 1.00 95.62 178 LYS A N 1
ATOM 1436 C CA . LYS A 1 178 ? 27.952 -4.797 -30.750 1.00 95.62 178 LYS A CA 1
ATOM 1437 C C . LYS A 1 178 ? 27.866 -5.468 -32.124 1.00 95.62 178 LYS A C 1
ATOM 1439 O O . LYS A 1 178 ? 28.752 -5.265 -32.941 1.00 95.62 178 LYS A O 1
ATOM 1444 N N . GLU A 1 179 ? 26.778 -6.189 -32.384 1.00 95.19 179 GLU A N 1
ATOM 1445 C CA . GLU A 1 179 ? 26.519 -6.841 -33.676 1.00 95.19 179 GLU A CA 1
ATOM 1446 C C . GLU A 1 179 ? 26.368 -5.839 -34.832 1.00 95.19 179 GLU A C 1
ATOM 1448 O O . GLU A 1 179 ? 26.729 -6.151 -35.960 1.00 95.19 179 GLU A O 1
ATOM 1453 N N . GLU A 1 180 ? 25.813 -4.650 -34.578 1.00 94.75 180 GLU A N 1
ATOM 1454 C CA . GLU A 1 180 ? 25.710 -3.571 -35.571 1.00 94.75 180 GLU A CA 1
ATOM 1455 C C . GLU A 1 180 ? 27.093 -3.028 -35.952 1.00 94.75 180 GLU A C 1
ATOM 1457 O O . GLU A 1 180 ? 27.390 -2.918 -37.136 1.00 94.75 180 GLU A O 1
ATOM 1462 N N . ARG A 1 181 ? 27.973 -2.792 -34.970 1.00 91.62 181 ARG A N 1
ATOM 1463 C CA . ARG A 1 181 ? 29.352 -2.335 -35.222 1.00 91.62 181 ARG A CA 1
ATOM 1464 C C . ARG A 1 181 ? 30.187 -3.362 -35.981 1.00 91.62 181 ARG A C 1
ATOM 1466 O O . ARG A 1 181 ? 30.885 -2.997 -36.911 1.00 91.62 181 ARG A O 1
ATOM 1473 N N . GLU A 1 182 ? 30.072 -4.642 -35.626 1.00 91.56 182 GLU A N 1
ATOM 1474 C CA . GLU A 1 182 ? 30.775 -5.735 -36.319 1.00 91.56 182 GLU A CA 1
ATOM 1475 C C . GLU A 1 182 ? 30.308 -5.930 -37.777 1.00 91.56 182 GLU A C 1
ATOM 1477 O O . GLU A 1 182 ? 30.980 -6.615 -38.538 1.00 91.56 182 GLU A O 1
ATOM 1482 N N . LYS A 1 183 ? 29.157 -5.368 -38.177 1.00 87.12 183 LYS A N 1
ATOM 1483 C CA . LYS A 1 183 ? 28.669 -5.383 -39.571 1.00 87.12 183 LYS A CA 1
ATOM 1484 C C . LYS A 1 183 ? 29.080 -4.147 -40.375 1.00 87.12 183 LYS A C 1
ATOM 1486 O O . LYS A 1 183 ? 28.906 -4.150 -41.592 1.00 87.12 183 LYS A O 1
ATOM 1491 N N . GLU A 1 184 ? 29.524 -3.090 -39.702 1.00 81.31 184 GLU A N 1
ATOM 1492 C CA . GLU A 1 184 ? 29.981 -1.836 -40.313 1.00 81.31 184 GLU A CA 1
ATOM 1493 C C . GLU A 1 184 ? 31.503 -1.824 -40.566 1.00 81.31 184 GLU A C 1
ATOM 1495 O O . GLU A 1 184 ? 31.974 -0.983 -41.332 1.00 81.31 184 GLU A O 1
ATOM 1500 N N . GLU A 1 185 ? 32.247 -2.754 -39.952 1.00 68.19 185 GLU A N 1
ATOM 1501 C CA . GLU A 1 185 ? 33.686 -3.024 -40.150 1.00 68.19 185 GLU A CA 1
ATOM 1502 C C . GLU A 1 185 ? 33.936 -4.124 -41.199 1.00 68.19 185 GLU A C 1
ATOM 1504 O O . GLU A 1 185 ? 34.904 -3.969 -41.981 1.00 68.19 185 GLU A O 1
#

Radius of gyration: 22.04 Å; chains: 1; bounding box: 60×36×81 Å

Secondary structure (DSSP, 8-state):
-EEEEE--TTS--EEEEEEEEE-TTT--EEEEEEEEE--EEETTTTEEE-GGGTT-TTSEEEEEEPHHHHHHHHHHHHHT--EEEEEEETTEEEEEEEEEEEEEEEEEEE-TTT-SEEEEEEEEEEEEEEEEETTTEEEEEEE-HHHHHHHHHHHHHHHHHHHHHHHHHHHHHHHHHHHHHHHH-

Sequence (185 aa):
MLSIYKPNKNNTGCAFQFQIGRDKKSEEHILFISAILQSGWDDKARVGSFKGNAGDPEKSINVKLGEFELGAIKSSIKNRQPYSTFHQHESNQTTIRFTPWDKPSKTSILNPKTKKLEEQSLILPAFGLTITRHGNNTFRIGLEPGEVESINALIDFYFHKLYDQRLRKQIIELKKRKEEREKEE

pLDDT: mean 93.92, std 4.73, range [68.19, 98.44]